Protein AF-A0AA41QAZ4-F1 (afdb_monomer)

Sequence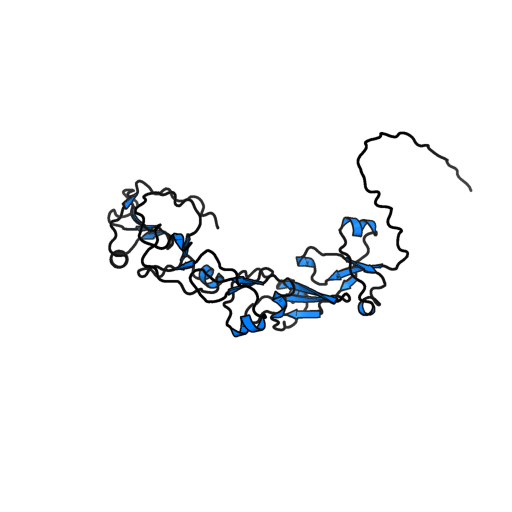 (300 aa):
MRRNRLVAALAALALTAAYSALSAAPAAAQDGEYFVVKGANSVASGDRLYLVAGTPEDWASTGAPKQYLTYEAWSALGSPSPVVWPVDRYASLPWSDGIYWEINWPDGETWAGGVTYEQWVVAGRPTPVDDLRLCKLGIGCDISRWATSGDLYLTEYQHQSLSAHRLTYGEWEALGFPAVTTNRMGVYKLPWTDAVFQLDPSYIGPRSQSTSNVLGVWCGAQLSYSEWQHFGSPAPQTVASTTVDRFIVNGQPGWVPDDWIFYDGPAGYFHVSAAQWAAAGSPAPTAIIAPVLPENQVSC

Foldseek 3Di:
DDDDDDDDDDDDDDDDDDDPPDPPDPPPPPPFDKAKAFEPPCVLVPGWIWIFTDDPVCCLVPLTDTHTADPVRCVVVVNGDHDYQYFPAWADAPPDPWIKTWGQGSVRQIAIATADPVRCVVVVNGDHHHDLCNCVRPQPWAWEDEPADPWIWIAGDRDPLRATATDDPVSCVVNPVDDYHYDQWHWADEPLDPWIKIARPVQADDAAPDPDLPPVDDGAATDDPVRCRSPNVDDHHYGLDTNFKAKAQEPDPPPDPRPWIWIDDRSHIDTADPSSCVVNVVPDHYYDPDRPDPPDDDDD

Structure (mmCIF, N/CA/C/O backbone):
data_AF-A0AA41QAZ4-F1
#
_entry.id   AF-A0AA41QAZ4-F1
#
loop_
_atom_site.group_PDB
_atom_site.id
_atom_site.type_symbol
_atom_site.label_atom_id
_atom_site.label_alt_id
_atom_site.label_comp_id
_atom_site.label_asym_id
_atom_site.label_entity_id
_atom_site.label_seq_id
_atom_site.pdbx_PDB_ins_code
_atom_site.Cartn_x
_atom_site.Cartn_y
_atom_site.Cartn_z
_atom_site.occupancy
_atom_site.B_iso_or_equiv
_atom_site.auth_seq_id
_atom_site.auth_comp_id
_atom_site.auth_asym_id
_atom_site.auth_atom_id
_atom_site.pdbx_PDB_model_num
ATOM 1 N N . MET A 1 1 ? -10.531 30.558 71.065 1.00 43.31 1 MET A N 1
ATOM 2 C CA . MET A 1 1 ? -11.161 30.123 69.792 1.00 43.31 1 MET A CA 1
ATOM 3 C C . MET A 1 1 ? -11.714 31.346 69.063 1.00 43.31 1 MET A C 1
ATOM 5 O O . MET A 1 1 ? -11.972 32.334 69.736 1.00 43.31 1 MET A O 1
ATOM 9 N N . ARG A 1 2 ? -11.911 31.260 67.735 1.00 40.91 2 ARG A N 1
ATOM 10 C CA . ARG A 1 2 ? -12.213 32.349 66.769 1.00 40.91 2 ARG A CA 1
ATOM 11 C C . ARG A 1 2 ? -11.028 33.261 66.377 1.00 40.91 2 ARG A C 1
ATOM 13 O O . ARG A 1 2 ? -10.455 33.968 67.197 1.00 40.91 2 ARG A O 1
ATOM 20 N N . ARG A 1 3 ? -10.747 33.272 65.070 1.00 38.47 3 ARG A N 1
ATOM 21 C CA . ARG A 1 3 ? -10.095 34.304 64.235 1.00 38.47 3 ARG A CA 1
ATOM 22 C C . ARG A 1 3 ? -11.028 34.402 63.001 1.00 38.47 3 ARG A C 1
ATOM 24 O O . ARG A 1 3 ? -11.441 33.352 62.527 1.00 38.47 3 ARG A O 1
ATOM 31 N N . ASN A 1 4 ? -11.619 35.543 62.614 1.00 34.72 4 ASN A N 1
ATOM 32 C CA . ASN A 1 4 ? -11.020 36.735 61.972 1.00 34.72 4 ASN A CA 1
ATOM 33 C C . ASN A 1 4 ? -10.104 36.339 60.795 1.00 34.72 4 ASN A C 1
ATOM 35 O O . ASN A 1 4 ? -9.181 35.572 61.027 1.00 34.72 4 ASN A O 1
ATOM 39 N N . ARG A 1 5 ? -10.206 36.831 59.551 1.00 39.06 5 ARG A N 1
ATOM 40 C CA . ARG A 1 5 ? -10.984 37.903 58.865 1.00 39.06 5 ARG A CA 1
ATOM 41 C C . ARG A 1 5 ? -11.071 37.499 57.355 1.00 39.06 5 ARG A C 1
ATOM 43 O O . ARG A 1 5 ? -10.564 36.434 57.029 1.00 39.06 5 ARG A O 1
ATOM 50 N N . LEU A 1 6 ? -11.651 38.211 56.378 1.00 32.66 6 LEU A N 1
ATOM 51 C CA . LEU A 1 6 ? -12.166 39.593 56.244 1.00 32.66 6 LEU A CA 1
ATOM 52 C C . LEU A 1 6 ? -13.397 39.594 55.283 1.00 32.66 6 LEU A C 1
ATOM 54 O O . LEU A 1 6 ? -14.104 38.594 55.227 1.00 32.66 6 LEU A O 1
ATOM 58 N N . VAL A 1 7 ? -13.668 40.685 54.551 1.00 40.78 7 VAL A N 1
ATOM 59 C CA . VAL A 1 7 ? -14.763 40.871 53.571 1.00 40.78 7 VAL A CA 1
ATOM 60 C C . VAL A 1 7 ? -14.262 41.709 52.373 1.00 40.78 7 VAL A C 1
ATOM 62 O O . VAL A 1 7 ? -13.544 42.676 52.596 1.00 40.78 7 VAL A O 1
ATOM 65 N N . ALA A 1 8 ? -14.698 41.334 51.159 1.00 40.38 8 ALA A N 1
ATOM 66 C CA . ALA A 1 8 ? -14.831 42.091 49.892 1.00 40.38 8 ALA A CA 1
ATOM 67 C C . ALA A 1 8 ? -13.674 42.919 49.264 1.00 40.38 8 ALA A C 1
ATOM 69 O O . ALA A 1 8 ? -13.092 43.806 49.878 1.00 40.38 8 ALA A O 1
ATOM 70 N N . ALA A 1 9 ? -13.542 42.764 47.938 1.00 32.59 9 ALA A N 1
ATOM 71 C CA . ALA A 1 9 ? -13.368 43.850 46.958 1.00 32.59 9 ALA A CA 1
ATOM 72 C C . ALA A 1 9 ? -14.077 43.405 45.650 1.00 32.59 9 ALA A C 1
ATOM 74 O O . ALA A 1 9 ? -13.818 42.305 45.177 1.00 32.59 9 ALA A O 1
ATOM 75 N N . LEU A 1 10 ? -15.193 44.016 45.229 1.00 31.02 10 LEU A N 1
ATOM 76 C CA . LEU A 1 10 ? -15.348 45.263 44.450 1.00 31.02 10 LEU A CA 1
ATOM 77 C C . LEU A 1 10 ? -14.868 45.166 42.989 1.00 31.02 10 LEU A C 1
ATOM 79 O O . LEU A 1 10 ? -13.698 44.922 42.716 1.00 31.02 10 LEU A O 1
ATOM 83 N N . ALA A 1 11 ? -15.804 45.393 42.063 1.00 39.59 11 ALA A N 1
ATOM 84 C CA . ALA A 1 11 ? -15.613 45.345 40.615 1.00 39.59 11 ALA A CA 1
ATOM 85 C C . ALA A 1 11 ? -15.571 46.749 39.989 1.00 39.59 11 ALA A C 1
ATOM 87 O O . ALA A 1 11 ? -16.272 47.638 40.467 1.00 39.59 11 ALA A O 1
ATOM 88 N N . ALA A 1 12 ? -14.809 46.895 38.897 1.00 35.09 12 ALA A N 1
ATOM 89 C CA . ALA A 1 12 ? -15.047 47.712 37.686 1.00 35.09 12 ALA A CA 1
ATOM 90 C C . ALA A 1 12 ? -13.718 47.745 36.888 1.00 35.09 12 ALA A C 1
ATOM 92 O O . ALA A 1 12 ? -12.658 47.866 37.487 1.00 35.09 12 ALA A O 1
ATOM 93 N N . LEU A 1 13 ? -13.664 47.580 35.565 1.00 30.25 13 LEU A N 1
ATOM 94 C CA . LEU A 1 13 ? -14.314 48.405 34.545 1.00 30.25 13 LEU A CA 1
ATOM 95 C C . LEU A 1 13 ? -14.533 47.608 33.243 1.00 30.25 13 LEU A C 1
ATOM 97 O O . LEU A 1 13 ? -13.813 46.653 32.962 1.00 30.25 13 LEU A O 1
ATOM 101 N N . ALA A 1 14 ? -15.480 48.052 32.417 1.00 42.09 14 ALA A N 1
ATOM 102 C CA . ALA A 1 14 ? -15.709 47.498 31.084 1.00 42.09 14 ALA A CA 1
ATOM 103 C C . ALA A 1 14 ? -14.830 48.173 30.015 1.00 42.09 14 ALA A C 1
ATOM 105 O O . ALA A 1 14 ? -14.605 49.382 30.073 1.00 42.09 14 ALA A O 1
ATOM 106 N N . LEU A 1 15 ? -14.452 47.418 28.978 1.00 33.06 15 LEU A N 1
ATOM 107 C CA . LEU A 1 15 ? -14.134 47.975 27.663 1.00 33.06 15 LEU A CA 1
ATOM 108 C C . LEU A 1 15 ? -14.971 47.250 26.605 1.00 33.06 15 LEU A C 1
ATOM 110 O O . LEU A 1 15 ? -14.875 46.035 26.442 1.00 33.06 15 LEU A O 1
ATOM 114 N N . THR A 1 16 ? -15.819 47.992 25.898 1.00 40.34 16 THR A N 1
ATOM 115 C CA . THR A 1 16 ? -16.667 47.459 24.829 1.00 40.34 16 THR A CA 1
ATOM 116 C C . THR A 1 16 ? -15.885 47.331 23.528 1.00 40.34 16 THR A C 1
ATOM 118 O O . THR A 1 16 ? -15.657 48.329 22.845 1.00 40.34 16 THR A O 1
ATOM 121 N N . ALA A 1 17 ? -15.548 46.101 23.148 1.00 37.06 17 ALA A N 1
ATOM 122 C CA . ALA A 1 17 ? -15.255 45.740 21.766 1.00 37.06 17 ALA A CA 1
ATOM 123 C C . ALA A 1 17 ? -16.392 44.847 21.256 1.00 37.06 17 ALA A C 1
ATOM 125 O O . ALA A 1 17 ? -16.597 43.743 21.758 1.00 37.06 17 ALA A O 1
ATOM 126 N N . ALA A 1 18 ? -17.162 45.341 20.286 1.00 41.31 18 ALA A N 1
ATOM 127 C CA . ALA A 1 18 ? -18.246 44.580 19.683 1.00 41.31 18 ALA A CA 1
ATOM 128 C C . ALA A 1 18 ? -17.674 43.507 18.744 1.00 41.31 18 ALA A C 1
ATOM 130 O O . ALA A 1 18 ? -17.400 43.774 17.578 1.00 41.31 18 ALA A O 1
ATOM 131 N N . TYR A 1 19 ? -17.520 42.291 19.262 1.00 35.97 19 TYR A N 1
ATOM 132 C CA . TYR A 1 19 ? -17.431 41.076 18.460 1.00 35.97 19 TYR A CA 1
ATOM 133 C C . TYR A 1 19 ? -18.582 40.152 18.836 1.00 35.97 19 TYR A C 1
ATOM 135 O O . TYR A 1 19 ? -18.907 39.995 20.013 1.00 35.97 19 TYR A O 1
ATOM 143 N N . SER A 1 20 ? -19.202 39.553 17.821 1.00 38.41 20 SER A N 1
ATOM 144 C CA . SER A 1 20 ? -20.336 38.637 17.943 1.00 38.41 20 SER A CA 1
ATOM 145 C C . SER A 1 20 ? -19.903 37.290 18.526 1.00 38.41 20 SER A C 1
ATOM 147 O O . SER A 1 20 ? -19.919 36.268 17.845 1.00 38.41 20 SER A O 1
ATOM 149 N N . ALA A 1 21 ? -19.508 37.283 19.798 1.00 36.88 21 ALA A N 1
ATOM 150 C CA . ALA A 1 21 ? -19.381 36.056 20.557 1.00 36.88 21 ALA A CA 1
ATOM 151 C C . ALA A 1 21 ? -20.779 35.447 20.695 1.00 36.88 21 ALA A C 1
ATOM 153 O O . ALA A 1 21 ? -21.628 35.985 21.411 1.00 36.88 21 ALA A O 1
ATOM 154 N N . LEU A 1 22 ? -21.019 34.318 20.018 1.00 37.56 22 LEU A N 1
ATOM 155 C CA . LEU A 1 22 ? -22.078 33.421 20.454 1.00 37.56 22 LEU A CA 1
ATOM 156 C C . LEU A 1 22 ? -21.798 33.113 21.922 1.00 37.56 22 LEU A C 1
ATOM 158 O O . LEU A 1 22 ? -20.744 32.568 22.253 1.00 37.56 22 LEU A O 1
ATOM 162 N N . SER A 1 23 ? -22.732 33.470 22.798 1.00 37.16 23 SER A N 1
ATOM 163 C CA . SER A 1 23 ? -22.706 32.983 24.164 1.00 37.16 23 SER A CA 1
ATOM 164 C C . SER A 1 23 ? -22.922 31.476 24.106 1.00 37.16 23 SER A C 1
ATOM 166 O O . SER A 1 23 ? -24.063 31.008 24.074 1.00 37.16 23 SER A O 1
ATOM 168 N N . ALA A 1 24 ? -21.826 30.718 24.095 1.00 43.16 24 ALA A N 1
ATOM 169 C CA . ALA A 1 24 ? -21.839 29.381 24.647 1.00 43.16 24 ALA A CA 1
ATOM 170 C C . ALA A 1 24 ? -22.313 29.551 26.092 1.00 43.16 24 ALA A C 1
ATOM 172 O O . ALA A 1 24 ? -21.564 30.005 26.959 1.00 43.16 24 ALA A O 1
ATOM 173 N N . ALA A 1 25 ? -23.605 29.300 26.318 1.00 35.94 25 ALA A N 1
ATOM 174 C CA . ALA A 1 25 ? -24.128 29.189 27.664 1.00 35.94 25 ALA A CA 1
ATOM 175 C C . ALA A 1 25 ? -23.252 28.164 28.398 1.00 35.94 25 ALA A C 1
ATOM 177 O O . ALA A 1 25 ? -22.841 27.186 27.761 1.00 35.94 25 ALA A O 1
ATOM 178 N N . PRO A 1 26 ? -22.950 28.354 29.695 1.00 37.31 26 PRO A N 1
ATOM 179 C CA . PRO A 1 26 ? -22.335 27.281 30.454 1.00 37.31 26 PRO A CA 1
ATOM 180 C C . PRO A 1 26 ? -23.253 26.074 30.294 1.00 37.31 26 PRO A C 1
ATOM 182 O O . PRO A 1 26 ? -24.429 26.145 30.664 1.00 37.31 26 PRO A O 1
ATOM 185 N N . ALA A 1 27 ? -22.745 25.014 29.660 1.00 40.78 27 ALA A N 1
ATOM 186 C CA . ALA A 1 27 ? -23.473 23.765 29.571 1.00 40.78 27 ALA A CA 1
ATOM 187 C C . ALA A 1 27 ? -23.817 23.400 31.012 1.00 40.78 27 ALA A C 1
ATOM 189 O O . ALA A 1 27 ? -22.912 23.254 31.837 1.00 40.78 27 ALA A O 1
ATOM 190 N N . ALA A 1 28 ? -25.114 23.379 31.334 1.00 40.84 28 ALA A N 1
ATOM 191 C CA . ALA A 1 28 ? -25.552 22.989 32.659 1.00 40.84 28 ALA A CA 1
ATOM 192 C C . ALA A 1 28 ? -24.930 21.619 32.912 1.00 40.84 28 ALA A C 1
ATOM 194 O O . ALA A 1 28 ? -25.155 20.710 32.109 1.00 40.84 28 ALA A O 1
ATOM 195 N N . ALA A 1 29 ? -24.094 21.520 33.950 1.00 39.38 29 ALA A N 1
ATOM 196 C CA . ALA A 1 29 ? -23.455 20.268 34.308 1.00 39.38 29 ALA A CA 1
ATOM 197 C C . ALA A 1 29 ? -24.577 19.247 34.478 1.00 39.38 29 ALA A C 1
ATOM 199 O O . ALA A 1 29 ? -25.411 19.385 35.375 1.00 39.38 29 ALA A O 1
ATOM 200 N N . GLN A 1 30 ? -24.671 18.309 33.536 1.00 45.84 30 GLN A N 1
ATOM 201 C CA . GLN A 1 30 ? -25.639 17.239 33.648 1.00 45.84 30 GLN A CA 1
ATOM 202 C C . GLN A 1 30 ? -25.213 16.430 34.864 1.00 45.84 30 GLN A C 1
ATOM 204 O O . GLN A 1 30 ? -24.075 15.973 34.936 1.00 45.84 30 GLN A O 1
ATOM 209 N N . ASP A 1 31 ? -26.133 16.298 35.816 1.00 54.69 31 ASP A N 1
ATOM 210 C CA . A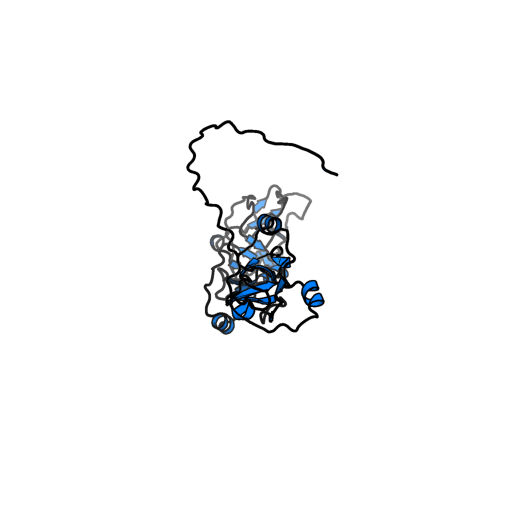SP A 1 31 ? -25.965 15.575 37.082 1.00 54.69 31 ASP A CA 1
ATOM 211 C C . ASP A 1 31 ? -26.032 14.051 36.828 1.00 54.69 31 ASP A C 1
ATOM 213 O O . ASP A 1 31 ? -26.775 13.302 37.458 1.00 54.69 31 ASP A O 1
ATOM 217 N N . GLY A 1 32 ? -25.331 13.618 35.778 1.00 66.94 32 GLY A N 1
ATOM 218 C CA . GLY A 1 32 ? -25.201 12.245 35.331 1.00 66.94 32 GLY A CA 1
ATOM 219 C C . GLY A 1 32 ? -23.915 11.633 35.862 1.00 66.94 32 GLY A C 1
ATOM 220 O O . GLY A 1 32 ? -22.913 12.314 36.079 1.00 66.94 32 GLY A O 1
ATOM 221 N N . GLU A 1 33 ? -23.942 10.323 36.044 1.00 90.12 33 GLU A N 1
ATOM 222 C CA . GLU A 1 33 ? -22.727 9.545 36.233 1.00 90.12 33 GLU A CA 1
ATOM 223 C C . GLU A 1 33 ? -21.977 9.468 34.894 1.00 90.12 33 GLU A C 1
ATOM 225 O O . GLU A 1 33 ? -22.602 9.338 33.837 1.00 90.12 33 GLU A O 1
ATOM 230 N N . TYR A 1 34 ? -20.651 9.592 34.924 1.00 94.31 34 TYR A N 1
ATOM 231 C CA . TYR A 1 34 ? -19.797 9.475 33.742 1.00 94.31 34 TYR A CA 1
ATOM 232 C C . TYR A 1 34 ? -18.487 8.786 34.110 1.00 94.31 34 TYR A C 1
ATOM 234 O O . TYR A 1 34 ? -17.970 8.960 35.215 1.00 94.31 34 TYR A O 1
ATOM 242 N N . PHE A 1 35 ? -17.884 8.105 33.140 1.00 95.81 35 PHE A N 1
ATOM 243 C CA . PHE A 1 35 ? -16.525 7.586 33.249 1.00 95.81 35 PHE A CA 1
ATOM 244 C C . PHE A 1 35 ? -15.706 7.895 31.995 1.00 95.81 35 PHE A C 1
ATOM 246 O O . PHE A 1 35 ? -16.240 8.201 30.926 1.00 95.81 35 PHE A O 1
ATOM 253 N N . VAL A 1 36 ? -14.382 7.831 32.143 1.00 96.12 36 VAL A N 1
ATOM 254 C CA . VAL A 1 36 ? -13.441 7.953 31.027 1.00 96.12 36 VAL A CA 1
ATOM 255 C C . VAL A 1 36 ? -12.968 6.564 30.625 1.00 96.12 36 VAL A C 1
ATOM 257 O O . VAL A 1 36 ? -12.663 5.741 31.486 1.00 96.12 36 VAL A O 1
ATOM 260 N N . VAL A 1 37 ? -12.881 6.306 29.323 1.00 95.12 37 VAL A N 1
ATOM 261 C CA . VAL A 1 37 ? -12.480 5.014 28.757 1.00 95.12 37 VAL A CA 1
ATOM 262 C C . VAL A 1 37 ? -11.434 5.180 27.655 1.00 95.12 37 VAL A C 1
ATOM 264 O O . VAL A 1 37 ? -11.397 6.200 26.961 1.00 95.12 37 VAL A O 1
ATOM 267 N N . LYS A 1 38 ? -10.580 4.168 27.484 1.00 93.25 38 LYS A N 1
ATOM 268 C CA . LYS A 1 38 ? -9.668 4.014 26.343 1.00 93.25 38 LYS A CA 1
ATOM 269 C C . LYS A 1 38 ? -9.584 2.553 25.896 1.00 93.25 38 LYS A C 1
ATOM 271 O O . LYS A 1 38 ? -9.887 1.654 26.673 1.00 93.25 38 LYS A O 1
ATOM 276 N N . GLY A 1 39 ? -9.146 2.306 24.664 1.00 91.00 39 GLY A N 1
ATOM 277 C CA . GLY A 1 39 ? -8.914 0.944 24.169 1.00 91.00 39 GLY A CA 1
ATOM 278 C C . GLY A 1 39 ? -7.581 0.372 24.662 1.00 91.00 39 GLY A C 1
ATOM 279 O O . GLY A 1 39 ? -6.610 1.112 24.806 1.00 91.00 39 GLY A O 1
ATOM 280 N N . ALA A 1 40 ? -7.496 -0.940 24.883 1.00 87.31 40 ALA A N 1
ATOM 281 C CA . ALA A 1 40 ? -6.278 -1.590 25.384 1.00 87.31 40 ALA A CA 1
ATOM 282 C C . ALA A 1 40 ? -5.021 -1.350 24.518 1.00 87.31 40 ALA A C 1
ATOM 284 O O . ALA A 1 40 ? -3.933 -1.186 25.067 1.00 87.31 40 ALA A O 1
ATOM 285 N N . ASN A 1 41 ? -5.174 -1.236 23.192 1.00 76.44 41 ASN A N 1
ATOM 286 C CA . ASN A 1 41 ? -4.072 -1.019 22.243 1.00 76.44 41 ASN A CA 1
ATOM 287 C C . ASN A 1 41 ? -4.028 0.408 21.642 1.00 76.44 41 ASN A C 1
ATOM 289 O O . ASN A 1 41 ? -3.420 0.622 20.593 1.00 76.44 41 ASN A O 1
ATOM 293 N N . SER A 1 42 ? -4.623 1.419 22.295 1.00 63.38 42 SER A N 1
ATOM 294 C CA . SER A 1 42 ? -4.730 2.798 21.763 1.00 63.38 42 SER A CA 1
ATOM 295 C C . SER A 1 42 ? -3.404 3.542 21.518 1.00 63.38 42 SER A C 1
ATOM 297 O O . SER A 1 42 ? -3.418 4.631 20.932 1.00 63.38 42 SER A O 1
ATOM 299 N N . VAL A 1 43 ? -2.269 2.951 21.906 1.00 51.28 43 VAL A N 1
ATOM 300 C CA . VAL A 1 43 ? -0.909 3.513 21.831 1.00 51.28 43 VAL A CA 1
ATOM 301 C C . VAL A 1 43 ? -0.563 4.033 20.428 1.00 51.28 43 VAL A C 1
ATOM 303 O O . VAL A 1 43 ? 0.007 5.113 20.304 1.00 51.28 43 VAL A O 1
ATOM 306 N N . ALA A 1 44 ? -0.969 3.321 19.370 1.00 46.09 44 ALA A N 1
ATOM 307 C CA . ALA A 1 44 ? -0.669 3.685 17.979 1.00 46.09 44 ALA A CA 1
ATOM 308 C C . ALA A 1 44 ? -1.383 4.965 17.491 1.00 46.09 44 ALA A C 1
ATOM 310 O O . ALA A 1 44 ? -0.937 5.601 16.541 1.00 46.09 44 ALA A O 1
ATOM 311 N N . SER A 1 45 ? -2.482 5.362 18.143 1.00 48.78 45 SER A N 1
ATOM 312 C CA . SER A 1 45 ? -3.318 6.510 17.744 1.00 48.78 45 SER A CA 1
ATOM 313 C C . SER A 1 45 ? -3.170 7.742 18.646 1.00 48.78 45 SER A C 1
ATOM 315 O O . SER A 1 45 ? -3.942 8.694 18.507 1.00 48.78 45 SER A O 1
ATOM 317 N N . GLY A 1 46 ? -2.208 7.701 19.578 1.00 53.88 46 GLY A N 1
ATOM 318 C CA . GLY A 1 46 ? -2.052 8.685 20.647 1.00 53.88 46 GLY A CA 1
ATOM 319 C C . GLY A 1 46 ? -3.146 8.562 21.707 1.00 53.88 46 GLY A C 1
ATOM 320 O O . GLY A 1 46 ? -3.969 9.461 21.814 1.00 53.88 46 GLY A O 1
ATOM 321 N N . ASP A 1 47 ? -3.164 7.434 22.435 1.00 68.19 47 ASP A N 1
ATOM 322 C CA . ASP A 1 47 ? -3.956 7.152 23.652 1.00 68.19 47 ASP A CA 1
ATOM 323 C C . ASP A 1 4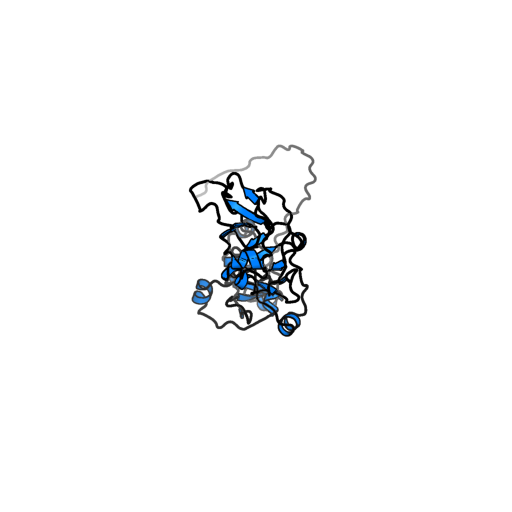7 ? -5.267 7.955 23.785 1.00 68.19 47 ASP A C 1
ATOM 325 O O . ASP A 1 47 ? -5.478 8.735 24.714 1.00 68.19 47 ASP A O 1
ATOM 329 N N . ARG A 1 48 ? -6.157 7.771 22.802 1.00 88.88 48 ARG A N 1
ATOM 330 C CA . ARG A 1 48 ? -7.406 8.529 22.719 1.00 88.88 48 ARG A CA 1
ATOM 331 C C . ARG A 1 48 ? -8.320 8.174 23.887 1.00 88.88 48 ARG A C 1
ATOM 333 O O . ARG A 1 48 ? -8.680 7.009 24.067 1.00 88.88 48 ARG A O 1
ATOM 340 N N . LEU A 1 49 ? -8.698 9.197 24.645 1.00 93.50 49 LEU A N 1
ATOM 341 C CA . LEU A 1 49 ? -9.633 9.099 25.756 1.00 93.50 49 LEU A CA 1
ATOM 342 C C . LEU A 1 49 ? -11.039 9.463 25.284 1.00 93.50 49 LEU A C 1
ATOM 344 O O . LEU A 1 49 ? -11.209 10.326 24.419 1.00 93.50 49 LEU A O 1
ATOM 348 N N . TYR A 1 50 ? -12.041 8.831 25.884 1.00 95.12 50 TYR A N 1
ATOM 349 C CA . TYR A 1 50 ? -13.445 9.109 25.609 1.00 95.12 50 TYR A CA 1
ATOM 350 C C . TYR A 1 50 ? -14.231 9.239 26.907 1.00 95.12 50 TYR A C 1
ATOM 352 O O . TYR A 1 50 ? -13.975 8.503 27.855 1.00 95.12 50 TYR A O 1
ATOM 360 N N . LEU A 1 51 ? -15.187 10.165 26.940 1.00 96.25 51 LEU A N 1
ATOM 361 C CA . LEU A 1 51 ? -16.162 10.307 28.016 1.00 96.25 51 LEU A CA 1
ATOM 362 C C . LEU A 1 51 ? -17.437 9.539 27.652 1.00 96.25 51 LEU A C 1
ATOM 364 O O . LEU A 1 51 ? -17.925 9.652 26.525 1.00 96.25 51 LEU A O 1
ATOM 368 N N . VAL A 1 52 ? -17.973 8.779 28.602 1.00 96.44 52 VAL A N 1
ATOM 369 C CA . VAL A 1 52 ? -19.178 7.952 28.450 1.00 96.44 52 VAL A CA 1
ATOM 370 C C . VAL A 1 52 ? -20.121 8.230 29.619 1.00 96.44 52 VAL A C 1
ATOM 372 O O . VAL A 1 52 ? -19.659 8.419 30.742 1.00 96.44 52 VAL A O 1
ATOM 375 N N . ALA A 1 53 ? -21.430 8.272 29.360 1.00 94.88 53 ALA A N 1
ATOM 376 C CA . ALA A 1 53 ? -22.459 8.416 30.392 1.00 94.88 53 ALA A CA 1
ATOM 377 C C . ALA A 1 53 ? -22.838 7.059 31.013 1.00 94.88 53 ALA A C 1
ATOM 379 O O . ALA A 1 53 ? -22.962 6.065 30.300 1.00 94.88 53 ALA A O 1
ATOM 380 N N . GLY A 1 54 ? -23.084 7.047 32.322 1.00 93.50 54 GLY A N 1
ATOM 381 C CA . GLY A 1 54 ? -23.356 5.857 33.130 1.00 93.50 54 GLY A CA 1
ATOM 382 C C . GLY A 1 54 ? -22.113 5.325 33.848 1.00 93.50 54 GLY A C 1
ATOM 383 O O . GLY A 1 54 ? -21.141 6.052 34.060 1.00 93.50 54 GLY A O 1
ATOM 384 N N . THR A 1 55 ? -22.161 4.045 34.213 1.00 93.56 55 THR A N 1
ATOM 385 C CA . THR A 1 55 ? -21.066 3.293 34.841 1.00 93.56 55 THR A CA 1
ATOM 386 C C . THR A 1 55 ? -20.325 2.427 33.809 1.00 93.56 55 THR A C 1
ATOM 388 O O . THR A 1 55 ? -20.897 2.081 32.767 1.00 93.56 55 THR A O 1
ATOM 391 N N . PRO A 1 56 ? -19.070 2.020 34.080 1.00 91.81 56 PRO A N 1
ATOM 392 C CA . PRO A 1 56 ? -18.366 1.023 33.270 1.00 91.81 56 PRO A CA 1
ATOM 393 C C . PRO A 1 56 ? -19.115 -0.313 33.162 1.00 91.81 56 PRO A C 1
ATOM 395 O O . PRO A 1 56 ? -19.105 -0.943 32.104 1.00 91.81 56 PRO A O 1
ATOM 398 N N . GLU A 1 57 ? -19.768 -0.736 34.246 1.00 92.94 57 GLU A N 1
ATOM 399 C CA . GLU A 1 57 ? -20.508 -1.992 34.357 1.00 92.94 57 GLU A CA 1
ATOM 400 C C . GLU A 1 57 ? -21.765 -2.001 33.476 1.00 92.94 57 GLU A C 1
ATOM 402 O O . GLU A 1 57 ? -22.024 -2.981 32.774 1.00 92.94 57 GLU A O 1
ATOM 407 N N . ASP A 1 58 ? -22.523 -0.901 33.462 1.00 93.31 58 ASP A N 1
ATOM 408 C CA . ASP A 1 58 ? -23.766 -0.796 32.696 1.00 93.31 58 ASP A CA 1
ATOM 409 C C . ASP A 1 58 ? -23.525 -0.450 31.217 1.00 93.31 58 ASP A C 1
ATOM 411 O O . ASP A 1 58 ? -24.420 -0.652 30.386 1.00 93.31 58 ASP A O 1
ATOM 415 N N . TRP A 1 59 ? -22.337 0.050 30.847 1.00 93.50 59 TRP A N 1
ATOM 416 C CA . TRP A 1 59 ? -22.072 0.541 29.488 1.00 93.50 59 TRP A CA 1
ATOM 417 C C . TRP A 1 59 ? -22.298 -0.521 28.407 1.00 93.50 59 TRP A C 1
ATOM 419 O O . TRP A 1 59 ? -22.948 -0.244 27.399 1.00 93.50 59 TRP A O 1
ATOM 429 N N . ALA A 1 60 ? -21.859 -1.758 28.663 1.00 91.44 60 ALA A N 1
ATOM 430 C CA . ALA A 1 60 ? -22.065 -2.904 27.774 1.00 91.44 60 ALA A CA 1
ATOM 431 C C . ALA A 1 60 ? -23.549 -3.177 27.451 1.00 91.44 60 ALA A C 1
ATOM 433 O O . ALA A 1 60 ? -23.856 -3.731 26.399 1.00 91.44 60 ALA A O 1
ATOM 434 N N . SER A 1 61 ? -24.463 -2.803 28.353 1.00 93.12 61 SER A N 1
ATOM 435 C CA . SER A 1 61 ? -25.910 -3.004 28.195 1.00 93.12 61 SER A CA 1
ATOM 436 C C . SER A 1 61 ? -26.642 -1.783 27.630 1.00 93.12 61 SER A C 1
ATOM 438 O O . SER A 1 61 ? -27.672 -1.930 26.975 1.00 93.12 61 SER A O 1
ATOM 440 N N . THR A 1 62 ? -26.120 -0.580 27.882 1.00 94.00 62 THR A N 1
ATOM 441 C CA . THR A 1 62 ? -26.753 0.689 27.494 1.00 94.00 62 THR A CA 1
ATOM 442 C C . THR A 1 62 ? -26.3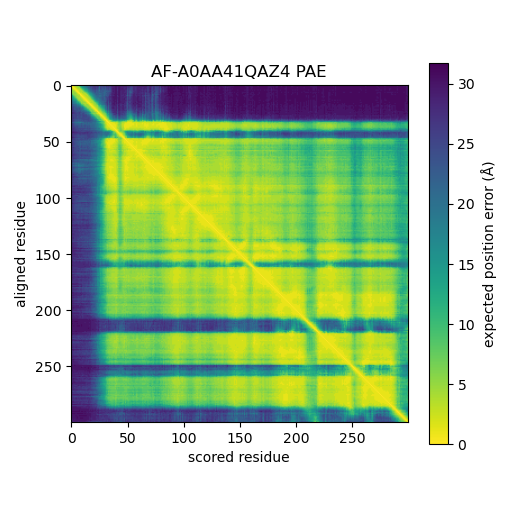12 1.184 26.122 1.00 94.00 62 THR A C 1
ATOM 444 O O . THR A 1 62 ? -27.070 1.906 25.477 1.00 94.00 62 THR A O 1
ATOM 447 N N . GLY A 1 63 ? -25.098 0.836 25.683 1.00 93.00 63 GLY A N 1
ATOM 448 C CA . GLY A 1 63 ? -24.523 1.312 24.424 1.00 93.00 63 GLY A CA 1
ATOM 449 C C . GLY A 1 63 ? -24.415 2.837 24.339 1.00 93.00 63 GLY A C 1
ATOM 450 O O . GLY A 1 63 ? -24.537 3.411 23.259 1.00 93.00 63 GLY A O 1
ATOM 451 N N . ALA A 1 64 ? -24.242 3.511 25.483 1.00 94.38 64 ALA A N 1
ATOM 452 C CA . ALA A 1 64 ? -24.180 4.968 25.549 1.00 94.38 64 ALA A CA 1
ATOM 453 C C . ALA A 1 64 ? -23.056 5.516 24.638 1.00 94.38 64 ALA A C 1
ATOM 455 O O . ALA A 1 64 ? -21.931 5.019 24.706 1.00 94.38 64 ALA A O 1
ATOM 456 N N . PRO A 1 65 ? -23.311 6.533 23.795 1.00 94.94 65 PRO A N 1
ATOM 457 C CA . PRO A 1 65 ? -22.328 7.000 22.822 1.00 94.94 65 PRO A CA 1
ATOM 458 C C . PRO A 1 65 ? -21.112 7.626 23.512 1.00 94.94 65 PRO A C 1
ATOM 460 O O . PRO A 1 65 ? -21.260 8.495 24.378 1.00 94.94 65 PRO A O 1
ATOM 463 N N . LYS A 1 66 ? -19.907 7.225 23.096 1.00 95.00 66 LYS A N 1
ATOM 464 C CA . LYS A 1 66 ? -18.653 7.783 23.621 1.00 95.00 66 LYS A CA 1
ATOM 465 C C . LYS A 1 66 ? -18.286 9.100 22.929 1.00 95.00 66 LYS A C 1
ATOM 467 O O . LYS A 1 66 ? -18.429 9.247 21.717 1.00 95.00 66 LYS A O 1
ATOM 472 N N . GLN A 1 67 ? -17.783 10.069 23.689 1.00 94.81 67 GLN A N 1
ATOM 473 C CA . GLN A 1 67 ? -17.380 11.388 23.184 1.00 94.81 67 GLN A CA 1
ATOM 474 C C . GLN A 1 67 ? -15.866 11.557 23.286 1.00 94.81 67 GLN A C 1
ATOM 476 O O . GLN A 1 67 ? -15.306 11.348 24.358 1.00 94.81 67 GLN A O 1
ATOM 481 N N . TYR A 1 68 ? -15.192 11.935 22.194 1.00 94.19 68 TYR A N 1
ATOM 482 C CA . TYR A 1 68 ? -13.739 12.143 22.210 1.00 94.19 68 TYR A CA 1
ATOM 483 C C . TYR A 1 68 ? -13.339 13.247 23.194 1.00 94.19 68 TYR A C 1
ATOM 485 O O . TYR A 1 68 ? -13.886 14.350 23.169 1.00 94.19 68 TYR A O 1
ATOM 493 N N . LEU A 1 69 ? -12.355 12.944 24.038 1.00 94.06 69 LEU A N 1
ATOM 494 C CA . LEU A 1 69 ? -11.917 13.789 25.135 1.00 94.06 69 LEU A CA 1
ATOM 495 C C . LEU A 1 69 ? -10.485 14.271 24.876 1.00 94.06 69 LEU A C 1
ATOM 497 O O . LEU A 1 69 ? -9.542 13.482 24.817 1.00 94.06 69 LEU A O 1
ATOM 501 N N . THR A 1 70 ? -10.311 15.586 24.724 1.00 93.06 70 THR A N 1
ATOM 502 C CA . THR A 1 70 ? -8.975 16.191 24.615 1.00 93.06 70 THR A CA 1
ATOM 503 C C . THR A 1 70 ? -8.238 16.119 25.953 1.00 93.06 70 THR A C 1
ATOM 505 O O . THR A 1 70 ? -8.860 16.027 27.012 1.00 93.06 70 THR A O 1
ATOM 508 N N . TYR A 1 71 ? -6.906 16.232 25.929 1.00 90.69 71 TYR A N 1
ATOM 509 C CA . TYR A 1 71 ? -6.099 16.295 27.155 1.00 90.69 71 TYR A CA 1
ATOM 510 C C . TYR A 1 71 ? -6.556 17.415 28.108 1.00 90.69 71 TYR A C 1
ATOM 512 O O . TYR A 1 71 ? -6.645 17.202 29.314 1.00 90.69 71 TYR A O 1
ATOM 520 N N . GLU A 1 72 ? -6.887 18.595 27.571 1.00 93.81 72 GLU A N 1
ATOM 521 C CA . GLU A 1 72 ? -7.385 19.730 28.358 1.00 93.81 72 GLU A CA 1
ATOM 522 C C . GLU A 1 72 ? -8.734 19.414 29.019 1.00 93.81 72 GLU A C 1
ATOM 524 O O . GLU A 1 72 ? -8.891 19.634 30.218 1.00 93.81 72 GLU A O 1
ATOM 529 N N . ALA A 1 73 ? -9.677 18.821 28.278 1.00 94.44 73 ALA A N 1
ATOM 530 C CA . ALA A 1 73 ? -10.975 18.426 28.819 1.00 94.44 73 ALA A CA 1
ATOM 531 C C . ALA A 1 73 ? -10.849 17.309 29.874 1.00 94.44 73 ALA A C 1
ATOM 533 O O . ALA A 1 73 ? -11.472 17.384 30.930 1.00 94.44 73 ALA A O 1
ATOM 534 N N . TRP A 1 74 ? -9.991 16.311 29.643 1.00 94.81 74 TRP A N 1
ATOM 535 C CA . TRP A 1 74 ? -9.679 15.266 30.624 1.00 94.81 74 TRP A CA 1
ATOM 536 C C . TRP A 1 74 ? -9.033 15.832 31.897 1.00 94.81 74 TRP A C 1
ATOM 538 O O . TRP A 1 74 ? -9.404 15.452 33.008 1.00 94.81 74 TRP A O 1
ATOM 548 N N . SER A 1 75 ? -8.106 16.782 31.751 1.00 94.25 75 SER A N 1
ATOM 549 C CA . SER A 1 75 ? -7.469 17.463 32.880 1.00 94.25 75 SER A CA 1
ATOM 550 C C . SER A 1 75 ? -8.463 18.324 33.667 1.00 94.25 75 SER A C 1
ATOM 552 O O . SER A 1 75 ? -8.446 18.298 34.898 1.00 94.25 75 SER A O 1
ATOM 554 N N . ALA A 1 76 ? -9.390 19.006 32.987 1.00 94.06 76 ALA A N 1
ATOM 555 C CA . ALA A 1 76 ? -10.464 19.776 33.618 1.00 94.06 76 ALA A CA 1
ATOM 556 C C . ALA A 1 76 ? -11.448 18.903 34.426 1.00 94.06 76 ALA A C 1
ATOM 558 O O . ALA A 1 76 ? -12.015 19.380 35.406 1.00 94.06 76 ALA A O 1
ATOM 559 N N . LEU A 1 77 ? -11.597 17.619 34.075 1.00 92.44 77 LEU A N 1
ATOM 560 C CA . LEU A 1 77 ? -12.343 16.619 34.856 1.00 92.44 77 LEU A CA 1
ATOM 561 C C . LEU A 1 77 ? -11.556 16.066 36.064 1.00 92.44 77 LEU A C 1
ATOM 563 O O . LEU A 1 77 ? -12.026 15.152 36.737 1.00 92.44 77 LEU A O 1
ATOM 567 N N . GLY A 1 78 ? -10.359 16.591 36.352 1.00 95.19 78 GLY A N 1
ATOM 568 C CA . GLY A 1 78 ? -9.498 16.112 37.437 1.00 95.19 78 GLY A CA 1
ATOM 569 C C . GLY A 1 78 ? -8.639 14.899 37.068 1.00 95.19 78 GLY A C 1
ATOM 570 O O . GLY A 1 78 ? -8.169 14.200 37.962 1.00 95.19 78 GLY A O 1
ATOM 571 N N . SER A 1 79 ? -8.426 14.649 35.770 1.00 93.56 79 SER A N 1
ATOM 572 C CA . SER A 1 79 ? -7.618 13.537 35.250 1.00 93.56 79 SER A CA 1
ATOM 573 C C . SER A 1 79 ? -8.031 12.147 35.781 1.00 93.56 79 SER A C 1
ATOM 575 O O . SER A 1 79 ? -7.176 11.398 36.268 1.00 93.56 79 SER A O 1
ATOM 577 N N . PRO A 1 80 ? -9.323 11.761 35.698 1.00 94.31 80 PRO A N 1
ATOM 578 C CA . PRO A 1 80 ? -9.781 10.448 36.147 1.00 94.31 80 PRO A CA 1
ATOM 579 C C . PRO A 1 80 ? -9.043 9.328 35.402 1.00 94.31 80 PRO A C 1
ATOM 581 O O . PRO A 1 80 ? -8.774 9.436 34.202 1.00 94.31 80 PRO A O 1
ATOM 584 N N . SER A 1 81 ? -8.717 8.248 36.116 1.00 93.00 81 SER A N 1
ATOM 585 C CA . SER A 1 81 ? -8.044 7.084 35.528 1.00 93.00 81 SER A CA 1
ATOM 586 C C . SER A 1 81 ? -8.962 6.408 34.503 1.00 93.00 81 SER A C 1
ATOM 588 O O . SER A 1 81 ? -10.059 6.000 34.886 1.00 93.00 81 SER A O 1
ATOM 590 N N . PRO A 1 82 ? -8.556 6.278 33.225 1.00 93.88 82 PRO A N 1
ATOM 591 C CA . PRO A 1 82 ? -9.398 5.655 32.214 1.00 93.88 82 PRO A CA 1
ATOM 592 C C . PRO A 1 82 ? -9.628 4.169 32.496 1.00 93.88 82 PRO A C 1
ATOM 594 O O . PRO A 1 82 ? -8.684 3.428 32.777 1.00 93.88 82 PRO A O 1
ATOM 597 N N . VAL A 1 83 ? -10.867 3.719 32.323 1.00 94.69 83 VAL A N 1
ATOM 598 C CA . VAL A 1 83 ? -11.183 2.299 32.153 1.00 94.69 83 VAL A CA 1
ATOM 599 C C . VAL A 1 83 ? -10.544 1.819 30.852 1.00 94.69 83 VAL A C 1
ATOM 601 O O . VAL A 1 83 ? -10.581 2.515 29.836 1.00 94.69 83 VAL A O 1
ATOM 604 N N . VAL A 1 84 ? -9.945 0.632 30.874 1.00 92.62 84 VAL A N 1
ATOM 605 C CA . VAL A 1 84 ? -9.363 0.017 29.678 1.00 92.62 84 VAL A CA 1
ATOM 606 C C . VAL A 1 84 ? -10.366 -0.971 29.099 1.00 92.62 84 VAL A C 1
ATOM 608 O O . VAL A 1 84 ? -10.637 -2.005 29.705 1.00 92.62 84 VAL A O 1
ATOM 611 N N . TRP A 1 85 ? -10.905 -0.656 27.924 1.00 93.50 85 TRP A N 1
ATOM 612 C CA . TRP A 1 85 ? -11.761 -1.566 27.175 1.00 93.50 85 TRP A CA 1
ATOM 613 C C . TRP A 1 85 ? -10.902 -2.618 26.451 1.00 93.50 85 TRP A C 1
ATOM 615 O O . TRP A 1 85 ? -9.894 -2.247 25.833 1.00 93.50 85 TRP A O 1
ATOM 625 N N . PRO A 1 86 ? -11.231 -3.919 26.560 1.00 92.62 86 PRO A N 1
ATOM 626 C CA . PRO A 1 86 ? -10.398 -4.995 26.032 1.00 92.62 86 PRO A CA 1
ATOM 627 C C . PRO A 1 86 ? -10.376 -5.025 24.498 1.00 92.62 86 PRO A C 1
ATOM 629 O O . PRO A 1 86 ? -11.223 -4.438 23.834 1.00 92.62 86 PRO A O 1
ATOM 632 N N . VAL A 1 87 ? -9.395 -5.746 23.950 1.00 93.19 87 VAL A N 1
ATOM 633 C CA . VAL A 1 87 ? -9.407 -6.202 22.553 1.00 93.19 87 VAL A CA 1
ATOM 634 C C . VAL A 1 87 ? -10.316 -7.424 22.460 1.00 93.19 87 VAL A C 1
ATOM 636 O O . VAL A 1 87 ? -10.106 -8.390 23.193 1.00 93.19 87 VAL A O 1
ATOM 639 N N . ASP A 1 88 ? -11.280 -7.400 21.546 1.00 93.81 88 ASP A N 1
ATOM 640 C CA . ASP A 1 88 ? -12.186 -8.518 21.278 1.00 93.81 88 ASP A CA 1
ATOM 641 C C . ASP A 1 88 ? -11.456 -9.688 20.618 1.00 93.81 88 ASP A C 1
ATOM 643 O O . ASP A 1 88 ? -11.651 -10.850 20.977 1.00 93.81 88 ASP A O 1
ATOM 647 N N . ARG A 1 89 ? -10.616 -9.378 19.624 1.00 94.19 89 ARG A N 1
ATOM 648 C CA . ARG A 1 89 ? -9.860 -10.366 18.851 1.00 94.19 89 ARG A CA 1
ATOM 649 C C . ARG A 1 89 ? -8.654 -9.761 18.141 1.00 94.19 89 ARG A C 1
ATOM 651 O O . ARG A 1 89 ? -8.555 -8.551 17.948 1.00 94.19 89 ARG A O 1
ATOM 658 N N . TYR A 1 90 ? -7.769 -10.651 17.713 1.00 94.31 90 TYR A N 1
ATOM 659 C CA . TYR A 1 90 ? -6.661 -10.348 16.817 1.00 94.31 90 TYR A CA 1
ATOM 660 C C . TYR A 1 90 ? -6.947 -10.965 15.450 1.00 94.31 90 TYR A C 1
ATOM 662 O O . TYR A 1 90 ? -7.507 -12.061 15.365 1.00 94.31 90 TYR A O 1
ATOM 670 N N . ALA A 1 91 ? -6.581 -10.258 14.390 1.00 94.44 91 ALA A N 1
ATOM 671 C CA . ALA A 1 91 ? -6.878 -10.642 13.021 1.00 94.44 91 ALA A CA 1
ATOM 672 C C . ALA A 1 91 ? -5.702 -10.361 12.078 1.00 94.44 91 ALA A C 1
ATOM 674 O O . ALA A 1 91 ? -4.821 -9.559 12.388 1.00 94.44 91 ALA A O 1
ATOM 675 N N . SER A 1 92 ? -5.706 -11.041 10.939 1.00 93.25 92 SER A N 1
ATOM 676 C CA . SER A 1 92 ? -4.726 -10.941 9.853 1.00 93.25 92 SER A CA 1
ATOM 677 C C . SER A 1 92 ? -5.449 -10.734 8.524 1.00 93.25 92 SER A C 1
ATOM 679 O O . SER A 1 92 ? -6.647 -11.008 8.402 1.00 93.25 92 SER A O 1
ATOM 681 N N . LEU A 1 93 ? -4.730 -10.263 7.508 1.00 90.62 93 LEU A N 1
ATOM 682 C CA . LEU A 1 93 ? -5.154 -10.445 6.120 1.00 90.62 93 LEU A CA 1
ATOM 683 C C . LEU A 1 93 ? -4.453 -11.704 5.574 1.00 90.62 93 LEU A C 1
ATOM 685 O O . LEU A 1 93 ? -3.273 -11.875 5.867 1.00 90.62 93 LEU A O 1
ATOM 689 N N . PRO A 1 94 ? -5.111 -12.568 4.770 1.00 89.81 94 PRO A N 1
ATOM 690 C CA . PRO A 1 94 ? -4.563 -13.878 4.364 1.00 89.81 94 PRO A CA 1
ATOM 691 C C . PRO A 1 94 ? -3.213 -13.848 3.628 1.00 89.81 94 PRO A C 1
ATOM 693 O O . PRO A 1 94 ? -2.574 -14.882 3.442 1.00 89.81 94 PRO A O 1
ATOM 696 N N . TRP A 1 95 ? -2.820 -12.673 3.142 1.00 85.38 95 TRP A N 1
ATOM 697 C CA . TRP A 1 95 ? -1.626 -12.397 2.344 1.00 85.38 95 TRP A CA 1
ATOM 698 C C . TRP A 1 95 ? -0.605 -11.503 3.070 1.00 85.38 95 TRP A C 1
ATOM 700 O O . TRP A 1 95 ? 0.408 -11.137 2.476 1.00 85.38 95 TRP A O 1
ATOM 710 N N . SER A 1 96 ? -0.878 -11.107 4.317 1.00 86.88 96 SER A N 1
ATOM 711 C CA . SER A 1 96 ? -0.079 -10.148 5.083 1.00 86.88 96 SER A CA 1
ATOM 712 C C . SER A 1 96 ? 0.369 -10.763 6.404 1.00 86.88 96 SER A C 1
ATOM 714 O O . SER A 1 96 ? -0.446 -11.266 7.175 1.00 86.88 96 SER A O 1
ATOM 716 N N . ASP A 1 97 ? 1.659 -10.636 6.717 1.00 87.31 97 ASP A N 1
ATOM 717 C CA . ASP A 1 97 ? 2.194 -10.938 8.054 1.00 87.31 97 ASP A CA 1
ATOM 718 C C . ASP A 1 97 ? 1.755 -9.891 9.109 1.00 87.31 97 ASP A C 1
ATOM 720 O O . ASP A 1 97 ? 2.120 -9.984 10.284 1.00 87.31 97 ASP A O 1
ATOM 724 N N . GLY A 1 98 ? 0.996 -8.865 8.699 1.00 89.38 98 GLY A N 1
ATOM 725 C CA . GLY A 1 98 ? 0.442 -7.836 9.571 1.00 89.38 98 GLY A CA 1
ATOM 726 C C . GLY A 1 98 ? -0.612 -8.383 10.532 1.00 89.38 98 GLY A C 1
ATOM 727 O O . GLY A 1 98 ? -1.615 -8.972 10.127 1.00 89.38 98 GLY A O 1
ATOM 728 N N . ILE A 1 99 ? -0.401 -8.130 11.825 1.00 91.69 99 ILE A N 1
ATOM 729 C CA . ILE A 1 99 ? -1.362 -8.446 12.884 1.00 91.69 99 ILE A CA 1
ATOM 730 C C . ILE A 1 99 ? -2.122 -7.174 13.254 1.00 91.69 99 ILE A C 1
ATOM 732 O O . ILE A 1 99 ? -1.534 -6.111 13.460 1.00 91.69 99 ILE A O 1
ATOM 736 N N . TYR A 1 100 ? -3.437 -7.303 13.386 1.00 91.88 100 TYR A N 1
ATOM 737 C CA . TYR A 1 100 ? -4.354 -6.226 13.729 1.00 91.88 100 TYR A CA 1
ATOM 738 C C . TYR A 1 100 ? -5.134 -6.578 14.994 1.00 91.88 100 TYR A C 1
ATOM 740 O O . TYR A 1 100 ? -5.496 -7.735 15.214 1.00 91.88 100 TYR A O 1
ATOM 748 N N . TRP A 1 101 ? -5.400 -5.583 15.835 1.00 92.19 101 TRP A N 1
ATOM 749 C CA . TRP A 1 101 ? -6.345 -5.693 16.944 1.00 92.19 101 TRP A CA 1
ATOM 750 C C . TRP A 1 101 ? -7.717 -5.206 16.484 1.00 92.19 101 TRP A C 1
ATOM 752 O O . TRP A 1 101 ? -7.791 -4.303 15.655 1.00 92.19 101 TRP A O 1
ATOM 762 N N . GLU A 1 102 ? -8.790 -5.762 17.044 1.00 92.50 102 GLU A N 1
ATOM 763 C CA . GLU A 1 102 ? -10.157 -5.259 16.887 1.00 92.50 102 GLU A CA 1
ATOM 764 C C . GLU A 1 102 ? -10.784 -4.968 18.255 1.00 92.50 102 GLU A C 1
ATOM 766 O O . GLU A 1 102 ? -10.648 -5.760 19.190 1.00 92.50 102 GLU A O 1
ATOM 771 N N . ILE A 1 103 ? -11.477 -3.836 18.361 1.00 92.50 103 ILE A N 1
ATOM 772 C CA . ILE A 1 103 ? -12.304 -3.467 19.511 1.00 92.50 103 ILE A CA 1
ATOM 773 C C . ILE A 1 103 ? -13.724 -3.197 19.017 1.00 92.50 103 ILE A C 1
ATOM 775 O O . ILE A 1 103 ? -13.924 -2.316 18.177 1.00 92.50 103 ILE A O 1
ATOM 779 N N . ASN A 1 104 ? -14.698 -3.912 19.574 1.00 93.81 104 ASN A N 1
ATOM 780 C CA . ASN A 1 104 ? -16.121 -3.634 19.437 1.00 93.81 104 ASN A CA 1
ATOM 781 C C . ASN A 1 104 ? -16.576 -2.834 20.662 1.00 93.81 104 ASN A C 1
ATOM 783 O O . ASN A 1 104 ? -16.611 -3.321 21.796 1.00 93.81 104 ASN A O 1
ATOM 787 N N . TRP A 1 105 ? -16.900 -1.567 20.436 1.00 94.25 105 TRP A N 1
ATOM 788 C CA . TRP A 1 105 ? -17.395 -0.678 21.475 1.00 94.25 105 TRP A CA 1
ATOM 789 C C . TRP A 1 105 ? -18.890 -0.929 21.740 1.00 94.25 105 TRP A C 1
ATOM 791 O O . TRP A 1 105 ? -19.633 -1.216 20.798 1.00 94.25 105 TRP A O 1
ATOM 801 N N . PRO A 1 106 ? -19.378 -0.772 22.987 1.00 95.69 106 PRO A N 1
ATOM 802 C CA . PRO A 1 106 ? -20.798 -0.952 23.307 1.00 95.69 106 PRO A CA 1
ATOM 803 C C . PRO A 1 106 ? -21.765 -0.059 22.524 1.00 95.69 106 PRO A C 1
ATOM 805 O O . PRO A 1 106 ? -22.919 -0.430 22.340 1.00 95.69 106 PRO A O 1
ATOM 808 N N . ASP A 1 107 ? -21.309 1.099 22.038 1.00 93.12 107 ASP A N 1
ATOM 809 C CA . ASP A 1 107 ? -22.092 2.001 21.182 1.00 93.12 107 ASP A CA 1
ATOM 810 C C . ASP A 1 107 ? -22.193 1.541 19.711 1.00 93.12 107 ASP A C 1
ATOM 812 O O . ASP A 1 107 ? -22.724 2.261 18.864 1.00 93.12 107 ASP A O 1
ATOM 816 N N . GLY A 1 108 ? -21.725 0.326 19.403 1.00 92.94 108 GLY A N 1
ATOM 817 C CA . GLY A 1 108 ? -21.850 -0.323 18.097 1.00 92.94 108 GLY A CA 1
ATOM 818 C C . GLY A 1 108 ? -20.755 0.042 17.095 1.00 92.94 108 GLY A C 1
ATOM 819 O O . GLY A 1 108 ? -20.805 -0.409 15.951 1.00 92.94 108 GLY A O 1
ATOM 820 N N . GLU A 1 109 ? -19.767 0.844 17.494 1.00 92.06 109 GLU A N 1
ATOM 821 C CA . GLU A 1 109 ? -18.612 1.161 16.656 1.00 92.06 109 GLU A CA 1
ATOM 822 C C . GLU A 1 109 ? -17.528 0.077 16.776 1.00 92.06 109 GLU A C 1
ATOM 824 O O . GLU A 1 109 ? -17.142 -0.308 17.878 1.00 92.06 109 GLU A O 1
ATOM 829 N N . THR A 1 110 ? -16.978 -0.374 15.648 1.00 92.12 110 THR A N 1
ATOM 830 C CA . THR A 1 110 ? -15.819 -1.281 15.616 1.00 92.12 110 THR A CA 1
ATOM 831 C C . THR A 1 110 ? -14.589 -0.525 15.129 1.00 92.12 110 THR A C 1
ATOM 833 O O . THR A 1 110 ? -14.618 0.067 14.049 1.00 92.12 110 THR A O 1
ATOM 836 N N . TRP A 1 111 ? -13.487 -0.584 15.877 1.00 90.31 111 TRP A N 1
ATOM 837 C CA . TRP A 1 111 ? -12.177 -0.099 15.428 1.00 90.31 111 TRP A CA 1
ATOM 838 C C . TRP A 1 111 ? -11.200 -1.244 15.244 1.00 90.31 111 TRP A C 1
ATOM 840 O O . TRP A 1 111 ? -11.164 -2.165 16.058 1.00 90.31 111 TRP A O 1
ATOM 850 N N . ALA A 1 112 ? -10.350 -1.119 14.228 1.00 90.56 112 ALA A N 1
ATOM 851 C CA . ALA A 1 112 ? -9.160 -1.936 14.088 1.00 90.56 112 ALA A CA 1
ATOM 852 C C . ALA A 1 112 ? -7.900 -1.071 13.954 1.00 90.56 112 ALA A C 1
ATOM 854 O O . ALA A 1 112 ? -7.951 0.080 13.509 1.00 90.56 112 ALA A O 1
ATOM 855 N N . GLY A 1 113 ? -6.755 -1.641 14.317 1.00 88.06 113 GLY A N 1
ATOM 856 C CA . GLY A 1 113 ? -5.460 -0.995 14.134 1.00 88.06 113 GLY A CA 1
ATOM 857 C C . GLY A 1 113 ? -4.300 -1.979 14.133 1.00 88.06 113 GLY A C 1
ATOM 858 O O . GLY A 1 113 ? -4.433 -3.109 14.604 1.00 88.06 113 GLY A O 1
ATOM 859 N N . GLY A 1 114 ? -3.165 -1.554 13.577 1.00 88.44 114 GLY A N 1
ATOM 860 C CA . GLY A 1 114 ? -1.949 -2.371 13.531 1.00 88.44 114 GLY A CA 1
ATOM 861 C C . GLY A 1 114 ? -1.397 -2.697 14.926 1.00 88.44 114 GLY A C 1
ATOM 862 O O . GLY A 1 114 ? -1.506 -1.893 15.856 1.00 88.44 114 GLY A O 1
ATOM 863 N N . VAL A 1 115 ? -0.795 -3.880 15.060 1.00 87.81 115 VAL A N 1
ATOM 864 C CA . VAL A 1 115 ? -0.141 -4.391 16.274 1.00 87.81 115 VAL A CA 1
ATOM 865 C C . VAL A 1 115 ? 1.355 -4.550 15.989 1.00 87.81 115 VAL A C 1
ATOM 867 O O . VAL A 1 115 ? 1.727 -5.255 15.053 1.00 87.81 115 VAL A O 1
ATOM 870 N N . THR A 1 116 ? 2.236 -3.943 16.790 1.00 87.12 116 THR A N 1
ATOM 871 C CA . THR A 1 116 ? 3.682 -4.233 16.690 1.00 87.12 116 THR A CA 1
ATOM 872 C C . THR A 1 116 ? 4.005 -5.601 17.289 1.00 87.12 116 THR A C 1
ATOM 874 O O . THR A 1 116 ? 3.274 -6.109 18.143 1.00 87.12 116 THR A O 1
ATOM 877 N N . TYR A 1 117 ? 5.135 -6.199 16.906 1.00 87.06 117 TYR A N 1
ATOM 878 C CA . TYR A 1 117 ? 5.551 -7.489 17.462 1.00 87.06 117 TYR A CA 1
ATOM 879 C C . TYR A 1 117 ? 5.631 -7.465 19.001 1.00 87.06 117 TYR A C 1
ATOM 881 O O . TYR A 1 117 ? 5.181 -8.399 19.660 1.00 87.06 117 TYR A O 1
ATOM 889 N N . GLU A 1 118 ? 6.113 -6.374 19.598 1.00 88.00 118 GLU A N 1
ATOM 890 C CA . GLU A 1 118 ? 6.186 -6.191 21.052 1.00 88.00 118 GLU A CA 1
ATOM 891 C C . GLU A 1 118 ? 4.793 -6.169 21.689 1.00 88.00 118 GLU A C 1
ATOM 893 O O . GLU A 1 118 ? 4.574 -6.829 22.704 1.00 88.00 118 GLU A O 1
ATOM 898 N N . GLN A 1 119 ? 3.837 -5.457 21.081 1.00 87.56 119 GLN A N 1
ATOM 899 C CA . GLN A 1 119 ? 2.447 -5.412 21.545 1.00 87.56 119 GLN A CA 1
ATOM 900 C C . GLN A 1 119 ? 1.794 -6.799 21.475 1.00 87.56 119 GLN A C 1
ATOM 902 O O . GLN A 1 119 ? 1.162 -7.231 22.438 1.00 87.56 119 GLN A O 1
ATOM 907 N N . TRP A 1 120 ? 2.007 -7.536 20.381 1.00 89.81 120 TRP A N 1
ATOM 908 C CA . TRP A 1 120 ? 1.502 -8.901 20.220 1.00 89.81 120 TRP A CA 1
ATOM 909 C C . TRP A 1 120 ? 2.119 -9.876 21.234 1.00 89.81 120 TRP A C 1
ATOM 911 O O . TRP A 1 120 ? 1.423 -10.727 21.792 1.00 89.81 120 TRP A O 1
ATOM 921 N N . VAL A 1 121 ? 3.413 -9.728 21.539 1.00 91.06 121 VAL A N 1
ATOM 922 C CA . VAL A 1 121 ? 4.098 -10.506 22.582 1.00 91.06 121 VAL A CA 1
ATOM 923 C C . VAL A 1 121 ? 3.541 -10.188 23.973 1.00 91.06 121 VAL A C 1
ATOM 925 O O . VAL A 1 121 ? 3.269 -11.123 24.726 1.00 91.06 121 VAL A O 1
ATOM 928 N N . VAL A 1 122 ? 3.323 -8.911 24.307 1.00 89.06 122 VAL A N 1
ATOM 929 C CA . VAL A 1 122 ? 2.712 -8.486 25.584 1.00 89.06 122 VAL A CA 1
ATOM 930 C C . VAL A 1 122 ? 1.273 -8.994 25.718 1.00 89.06 122 VAL A C 1
ATOM 932 O O . VAL A 1 122 ? 0.877 -9.406 26.805 1.00 89.06 122 VAL A O 1
ATOM 935 N N . ALA A 1 123 ? 0.521 -9.062 24.617 1.00 89.50 123 ALA A N 1
ATOM 936 C CA . ALA A 1 123 ? -0.818 -9.651 24.567 1.00 89.50 123 ALA A CA 1
ATOM 937 C C . ALA A 1 123 ? -0.845 -11.190 24.720 1.00 89.50 123 ALA A C 1
ATOM 939 O O . ALA A 1 123 ? -1.921 -11.784 24.702 1.00 89.50 123 ALA A O 1
ATOM 940 N N . GLY A 1 124 ? 0.310 -11.853 24.859 1.00 94.00 124 GLY A N 1
ATOM 941 C CA . GLY A 1 124 ? 0.401 -13.309 25.010 1.00 94.00 124 GLY A CA 1
ATOM 942 C C . GLY A 1 124 ? 0.428 -14.090 23.693 1.00 94.00 124 GLY A C 1
ATOM 943 O O . GLY A 1 124 ? 0.218 -15.300 23.710 1.00 94.00 124 GLY A O 1
ATOM 944 N N . ARG A 1 125 ? 0.716 -13.426 22.564 1.00 93.75 125 ARG A N 1
ATOM 945 C CA . ARG A 1 125 ? 0.760 -13.999 21.203 1.00 93.75 125 ARG A CA 1
ATOM 946 C C . ARG A 1 125 ? -0.530 -14.728 20.777 1.00 93.75 125 ARG A C 1
ATOM 948 O O . ARG A 1 125 ? -0.458 -15.878 20.336 1.00 93.75 125 ARG A O 1
ATOM 955 N N . PRO A 1 126 ? -1.712 -14.097 20.898 1.00 94.81 126 PRO A N 1
ATOM 956 C CA . PRO A 1 126 ? -2.962 -14.684 20.425 1.00 94.81 126 PRO A CA 1
ATOM 957 C C . PRO A 1 126 ? -2.877 -14.982 18.925 1.00 94.81 126 PRO A C 1
ATOM 959 O O . PRO A 1 126 ? -2.386 -14.158 18.153 1.00 94.81 126 PRO A O 1
ATOM 962 N N . THR A 1 127 ? -3.352 -16.155 18.506 1.00 95.50 127 THR A N 1
ATOM 963 C CA . THR A 1 127 ? -3.401 -16.526 17.087 1.00 95.50 127 THR A CA 1
ATOM 964 C C . THR A 1 127 ? -4.351 -15.578 16.345 1.00 95.50 127 THR A C 1
ATOM 966 O O . THR A 1 127 ? -5.524 -15.517 16.724 1.00 95.50 127 THR A O 1
ATOM 969 N N . PRO A 1 128 ? -3.884 -14.827 15.330 1.00 95.12 128 PRO A N 1
ATOM 970 C CA . PRO A 1 128 ? -4.767 -13.989 14.533 1.00 95.12 128 PRO A CA 1
ATOM 971 C C . PRO A 1 128 ? -5.711 -14.855 13.689 1.00 95.12 128 PRO A C 1
ATOM 973 O O . PRO A 1 128 ? -5.372 -15.975 13.302 1.00 95.12 128 PRO A O 1
ATOM 976 N N . VAL A 1 129 ? -6.906 -14.333 13.423 1.00 94.56 129 VAL A N 1
ATOM 977 C CA . VAL A 1 129 ? -7.884 -14.933 12.508 1.00 94.56 129 VAL A CA 1
ATOM 978 C C . VAL A 1 129 ? -7.928 -14.124 11.216 1.00 94.56 129 VAL A C 1
ATOM 980 O O . VAL A 1 129 ? -8.099 -12.907 11.264 1.00 94.56 129 VAL A O 1
ATOM 983 N N . ASP A 1 130 ? -7.830 -14.792 10.071 1.00 93.69 130 ASP A N 1
ATOM 984 C CA . ASP A 1 130 ? -7.926 -14.131 8.769 1.00 93.69 130 ASP A CA 1
ATOM 985 C C . ASP A 1 130 ? -9.286 -13.441 8.580 1.00 93.69 130 ASP A C 1
ATOM 987 O O . ASP A 1 130 ? -10.341 -14.077 8.668 1.00 93.69 130 ASP A O 1
ATOM 991 N N . ASP A 1 131 ? -9.277 -12.133 8.304 1.00 92.12 131 ASP A N 1
ATOM 992 C CA . ASP A 1 131 ? -10.499 -11.354 8.117 1.00 92.12 131 ASP A CA 1
ATOM 993 C C . ASP A 1 131 ? -10.346 -10.198 7.116 1.00 92.12 131 ASP A C 1
ATOM 995 O O . ASP A 1 131 ? -9.868 -9.104 7.420 1.00 92.12 131 ASP A O 1
ATOM 999 N N . LEU A 1 132 ? -10.877 -10.414 5.912 1.00 88.19 132 LEU A N 1
ATOM 1000 C CA . LEU A 1 132 ? -10.908 -9.427 4.828 1.00 88.19 132 LEU A CA 1
ATOM 1001 C C . LEU A 1 132 ? -11.704 -8.154 5.163 1.00 88.19 132 LEU A C 1
ATOM 1003 O O . LEU A 1 132 ? -11.558 -7.133 4.487 1.00 88.19 132 LEU A O 1
ATOM 1007 N N . ARG A 1 133 ? -12.546 -8.167 6.206 1.00 89.50 133 ARG A N 1
ATOM 1008 C CA . ARG A 1 133 ? -13.277 -6.970 6.646 1.00 89.50 133 ARG A CA 1
ATOM 1009 C C . ARG A 1 133 ? -12.369 -5.937 7.295 1.00 89.50 133 ARG A C 1
ATOM 1011 O O . ARG A 1 133 ? -12.787 -4.785 7.359 1.00 89.50 133 ARG A O 1
ATOM 1018 N N . LEU A 1 134 ? -11.151 -6.294 7.718 1.00 89.38 134 LEU A N 1
ATOM 1019 C CA . LEU A 1 134 ? -10.181 -5.353 8.289 1.00 89.38 134 LEU A CA 1
ATOM 1020 C C . LEU A 1 134 ? -10.003 -4.105 7.414 1.00 89.38 134 LEU A C 1
ATOM 1022 O O . LEU A 1 134 ? -10.067 -2.988 7.924 1.00 89.38 134 LEU A O 1
ATOM 1026 N N . CYS A 1 135 ? -9.926 -4.273 6.091 1.00 87.81 135 CYS A N 1
ATOM 1027 C CA . CYS A 1 135 ? -9.839 -3.169 5.130 1.00 87.81 135 CYS A CA 1
ATOM 1028 C C . CYS A 1 135 ? -11.009 -2.165 5.182 1.00 87.81 135 CYS A C 1
ATOM 1030 O O . CYS A 1 135 ? -10.866 -1.034 4.724 1.00 87.81 135 CYS A O 1
ATOM 1032 N N . LYS A 1 136 ? -12.154 -2.543 5.764 1.00 84.88 136 LYS A N 1
ATOM 1033 C CA . LYS A 1 136 ? -13.329 -1.680 5.990 1.00 84.88 136 LYS A CA 1
ATOM 1034 C C . LYS A 1 136 ? -13.357 -1.063 7.397 1.00 84.88 136 LYS A C 1
ATOM 1036 O O . LYS A 1 136 ? -14.151 -0.161 7.635 1.00 84.88 136 LYS A O 1
ATOM 1041 N N . LEU A 1 137 ? -12.489 -1.514 8.307 1.00 84.50 137 LEU A N 1
ATOM 1042 C CA . LEU A 1 137 ? -12.406 -1.104 9.718 1.00 84.50 137 LEU A CA 1
ATOM 1043 C C . LEU A 1 137 ? -11.325 -0.037 9.987 1.00 84.50 137 LEU A C 1
ATOM 1045 O O . LEU A 1 137 ? -10.862 0.122 11.114 1.00 84.50 137 LEU A O 1
ATOM 1049 N N . GLY A 1 138 ? -10.913 0.705 8.953 1.00 75.69 138 GLY A N 1
ATOM 1050 C CA . GLY A 1 138 ? -10.027 1.865 9.101 1.00 75.69 138 GLY A CA 1
ATOM 1051 C C . GLY A 1 138 ? -8.522 1.573 9.113 1.00 75.69 138 GLY A C 1
ATOM 1052 O O . GLY A 1 138 ? -7.741 2.506 9.301 1.00 75.69 138 GLY A O 1
ATOM 1053 N N . ILE A 1 139 ? -8.078 0.336 8.842 1.00 81.69 139 ILE A N 1
ATOM 1054 C CA . ILE A 1 139 ? -6.635 0.028 8.702 1.00 81.69 139 ILE A CA 1
ATOM 1055 C C . ILE A 1 139 ? -5.989 0.657 7.452 1.00 81.69 139 ILE A C 1
ATOM 1057 O O . ILE A 1 139 ? -4.768 0.642 7.319 1.00 81.69 139 ILE A O 1
ATOM 1061 N N . GLY A 1 140 ? -6.810 1.211 6.552 1.00 82.25 140 GLY A N 1
ATOM 1062 C CA . GLY A 1 140 ? -6.391 1.803 5.286 1.00 82.25 140 GLY A CA 1
ATOM 1063 C C . GLY A 1 140 ? -5.921 0.738 4.299 1.00 82.25 140 GLY A C 1
ATOM 1064 O O . GLY A 1 140 ? -4.757 0.351 4.331 1.00 82.25 140 GLY A O 1
ATOM 1065 N N . CYS A 1 141 ? -6.820 0.300 3.419 1.00 89.81 141 CYS A N 1
ATOM 1066 C CA . CYS A 1 141 ? -6.473 -0.503 2.250 1.00 89.81 141 CYS A CA 1
ATOM 1067 C C . CYS A 1 141 ? -6.906 0.245 0.990 1.00 89.81 141 CYS A C 1
ATOM 1069 O O . CYS A 1 141 ? -8.107 0.443 0.797 1.00 89.81 141 CYS A O 1
ATOM 1071 N N . ASP A 1 142 ? -5.958 0.591 0.123 1.00 91.75 142 ASP A N 1
ATOM 1072 C CA . ASP A 1 142 ? -6.261 1.119 -1.209 1.00 91.75 142 ASP A CA 1
ATOM 1073 C C . ASP A 1 142 ? -6.031 0.037 -2.262 1.00 91.75 142 ASP A C 1
ATOM 1075 O O . ASP A 1 142 ? -5.014 -0.660 -2.237 1.00 91.75 142 ASP A O 1
ATOM 1079 N N . ILE A 1 143 ? -6.961 -0.084 -3.216 1.00 95.06 143 ILE A N 1
ATOM 1080 C CA . ILE A 1 143 ? -6.750 -0.900 -4.413 1.00 95.06 143 ILE A CA 1
ATOM 1081 C C . ILE A 1 143 ? -6.324 -0.005 -5.565 1.00 95.06 143 ILE A C 1
ATOM 1083 O O . ILE A 1 143 ? -7.032 0.922 -5.971 1.00 95.06 143 ILE A O 1
ATOM 1087 N N . SER A 1 144 ? -5.178 -0.341 -6.139 1.00 95.50 144 SER A N 1
ATOM 1088 C CA . SER A 1 144 ? -4.631 0.294 -7.322 1.00 95.50 144 SER A CA 1
ATOM 1089 C C . SER A 1 144 ? -4.431 -0.700 -8.468 1.00 95.50 144 SER A C 1
ATOM 1091 O O . SER A 1 144 ? -4.446 -1.918 -8.291 1.00 95.50 144 SER A O 1
ATOM 1093 N N . ARG A 1 145 ? -4.231 -0.169 -9.672 1.00 96.19 145 ARG A N 1
ATOM 1094 C CA . ARG A 1 145 ? -3.667 -0.893 -10.817 1.00 96.19 145 ARG A CA 1
ATOM 1095 C C . ARG A 1 145 ? -2.600 -0.041 -11.486 1.00 96.19 145 ARG A C 1
ATOM 1097 O O . ARG A 1 145 ? -2.717 1.186 -11.513 1.00 96.19 145 ARG A O 1
ATOM 1104 N N . TRP A 1 146 ? -1.593 -0.682 -12.057 1.00 95.00 146 TRP A N 1
ATOM 1105 C CA . TRP A 1 146 ? -0.540 -0.015 -12.824 1.00 95.00 146 TRP A CA 1
ATOM 1106 C C . TRP A 1 146 ? -1.049 0.415 -14.202 1.00 95.00 146 TRP A C 1
ATOM 1108 O O . TRP A 1 146 ? -1.866 -0.284 -14.795 1.00 95.00 146 TRP A O 1
ATOM 1118 N N . ALA A 1 147 ? -0.527 1.509 -14.769 1.00 94.06 147 ALA A N 1
ATOM 1119 C CA . ALA A 1 147 ? -0.910 1.939 -16.121 1.00 94.06 147 ALA A CA 1
ATOM 1120 C C . ALA A 1 147 ? -0.616 0.877 -17.208 1.00 94.06 147 ALA A C 1
ATOM 1122 O O . ALA A 1 147 ? -1.206 0.913 -18.285 1.00 94.06 147 ALA A O 1
ATOM 1123 N N . THR A 1 148 ? 0.281 -0.071 -16.916 1.00 92.38 148 THR A N 1
ATOM 1124 C CA . THR A 1 148 ? 0.716 -1.165 -17.799 1.00 92.38 148 THR A CA 1
ATOM 1125 C C . THR A 1 148 ? 0.052 -2.514 -17.520 1.00 92.38 148 THR A C 1
ATOM 1127 O O . THR A 1 148 ? 0.320 -3.466 -18.251 1.00 92.38 148 THR A O 1
ATOM 1130 N N . SER A 1 149 ? -0.786 -2.639 -16.482 1.00 92.25 149 SER A N 1
ATOM 1131 C CA . SER A 1 149 ? -1.353 -3.929 -16.067 1.00 92.25 149 SER A CA 1
ATOM 1132 C C . SER A 1 149 ? -2.854 -3.864 -15.785 1.00 92.25 149 SER A C 1
ATOM 1134 O O . SER A 1 149 ? -3.371 -2.887 -15.249 1.00 92.25 149 SER A O 1
ATOM 1136 N N . GLY A 1 150 ? -3.554 -4.944 -16.140 1.00 93.19 150 GLY A N 1
ATOM 1137 C CA . GLY A 1 150 ? -4.942 -5.178 -15.735 1.00 93.19 150 GLY A CA 1
ATOM 1138 C C . GLY A 1 150 ? -5.078 -5.785 -14.335 1.00 93.19 150 GLY A C 1
ATOM 1139 O O . GLY A 1 150 ? -6.187 -5.806 -13.807 1.00 93.19 150 GLY A O 1
ATOM 1140 N N . ASP A 1 151 ? -3.976 -6.265 -13.749 1.00 96.44 151 ASP A N 1
ATOM 1141 C CA . ASP A 1 151 ? -3.952 -6.845 -12.405 1.00 96.44 151 ASP A CA 1
ATOM 1142 C C . ASP A 1 151 ? -4.272 -5.776 -11.340 1.00 96.44 151 ASP A C 1
ATOM 1144 O O . ASP A 1 151 ? -3.912 -4.602 -11.485 1.00 96.44 151 ASP A O 1
ATOM 1148 N N . LEU A 1 152 ? -4.925 -6.197 -10.254 1.00 97.00 152 LEU A N 1
ATOM 1149 C CA . LEU A 1 152 ? -5.271 -5.347 -9.114 1.00 97.00 152 LEU A CA 1
ATOM 1150 C C . LEU A 1 152 ? -4.295 -5.573 -7.957 1.00 97.00 152 LEU A C 1
ATOM 1152 O O . LEU A 1 152 ? -3.887 -6.702 -7.694 1.00 97.00 152 LEU A O 1
ATOM 1156 N N . TYR A 1 153 ? -3.952 -4.498 -7.253 1.00 95.62 153 TYR A N 1
ATOM 1157 C CA . TYR A 1 153 ? -2.951 -4.478 -6.191 1.00 95.62 153 TYR A CA 1
ATOM 1158 C C . TYR A 1 153 ? -3.517 -3.769 -4.965 1.00 95.62 153 TYR A C 1
ATOM 1160 O O . TYR A 1 153 ? -3.972 -2.633 -5.082 1.00 95.62 153 TYR A O 1
ATOM 1168 N N . 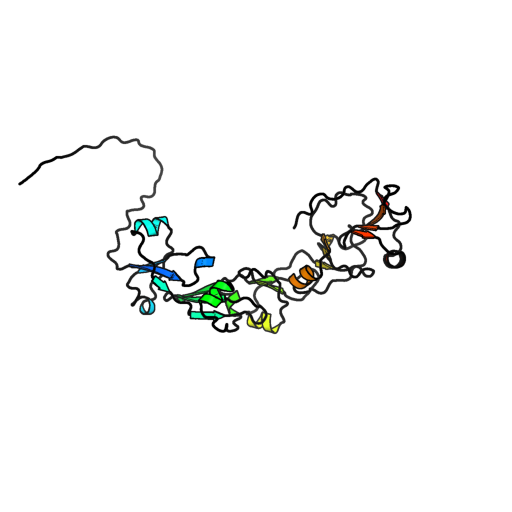LEU A 1 154 ? -3.491 -4.421 -3.808 1.00 93.88 154 LEU A N 1
ATOM 1169 C CA . LEU A 1 154 ? -3.929 -3.866 -2.531 1.00 93.88 154 LEU A CA 1
ATOM 1170 C C . LEU A 1 154 ? -2.715 -3.435 -1.709 1.00 93.88 154 LEU A C 1
ATOM 1172 O O . LEU A 1 154 ? -1.811 -4.238 -1.499 1.00 93.88 154 LEU A O 1
ATOM 1176 N N . THR A 1 155 ? -2.711 -2.196 -1.224 1.00 90.81 155 THR A N 1
ATOM 1177 C CA . THR A 1 155 ? -1.683 -1.671 -0.312 1.00 90.81 155 THR A CA 1
ATOM 1178 C C . THR A 1 155 ? -2.299 -1.378 1.051 1.00 90.81 155 THR A C 1
ATOM 1180 O O . THR A 1 155 ? -3.334 -0.718 1.134 1.00 90.81 155 THR A O 1
ATOM 1183 N N . GLU A 1 156 ? -1.648 -1.857 2.111 1.00 87.50 156 GLU A N 1
ATOM 1184 C CA . GLU A 1 156 ? -2.022 -1.648 3.515 1.00 87.50 156 GLU A CA 1
ATOM 1185 C C . GLU A 1 156 ? -1.226 -0.469 4.102 1.00 87.50 156 GLU A C 1
ATOM 1187 O O . GLU A 1 156 ? -0.008 -0.412 3.949 1.00 87.50 156 GLU A O 1
ATOM 1192 N N . TYR A 1 157 ? -1.887 0.471 4.789 1.00 80.81 157 TYR A N 1
ATOM 1193 C CA . TYR A 1 157 ? -1.226 1.676 5.325 1.00 80.81 157 TYR A CA 1
ATOM 1194 C C . TYR A 1 157 ? -0.876 1.613 6.815 1.00 80.81 157 TYR A C 1
ATOM 1196 O O . TYR A 1 157 ? 0.092 2.243 7.238 1.00 80.81 157 TYR A O 1
ATOM 1204 N N . GLN A 1 158 ? -1.651 0.896 7.639 1.00 72.38 158 GLN A N 1
ATOM 1205 C CA . GLN A 1 158 ? -1.389 0.829 9.086 1.00 72.38 158 GLN A CA 1
ATOM 1206 C C . GLN A 1 158 ? -0.305 -0.177 9.500 1.00 72.38 158 GLN A C 1
ATOM 1208 O O . GLN A 1 158 ? 0.136 -0.145 10.649 1.00 72.38 158 GLN A O 1
ATOM 1213 N N . HIS A 1 159 ? 0.149 -1.046 8.596 1.00 65.69 159 HIS A N 1
ATOM 1214 C CA . HIS A 1 159 ? 1.334 -1.868 8.826 1.00 65.69 159 HIS A CA 1
ATOM 1215 C C . HIS A 1 159 ? 2.518 -1.262 8.064 1.00 65.69 159 HIS A C 1
ATOM 1217 O O . HIS A 1 159 ? 2.362 -0.805 6.938 1.00 65.69 159 HIS A O 1
ATOM 1223 N N . GLN A 1 160 ? 3.718 -1.257 8.656 1.00 60.38 160 GLN A N 1
ATOM 1224 C CA . GLN A 1 160 ? 4.906 -0.646 8.024 1.00 60.38 160 GLN A CA 1
ATOM 1225 C C . GLN A 1 160 ? 5.349 -1.372 6.738 1.00 60.38 160 GLN A C 1
ATOM 1227 O O . GLN A 1 160 ? 6.167 -0.855 5.979 1.00 60.38 160 GLN A O 1
ATOM 1232 N N . SER A 1 161 ? 4.784 -2.553 6.466 1.00 64.06 161 SER A N 1
ATOM 1233 C CA . SER A 1 161 ? 4.829 -3.176 5.148 1.00 64.06 161 SER A CA 1
ATOM 1234 C C . SER A 1 161 ? 3.860 -2.470 4.194 1.00 64.06 161 SER A C 1
ATOM 1236 O O . SER A 1 161 ? 2.749 -2.941 3.979 1.00 64.06 161 SER A O 1
ATOM 1238 N N . LEU A 1 162 ? 4.328 -1.406 3.535 1.00 70.25 162 LEU A N 1
ATOM 1239 C CA . LEU A 1 162 ? 3.641 -0.780 2.389 1.00 70.25 162 LEU A CA 1
ATOM 1240 C C . LEU A 1 162 ? 3.635 -1.675 1.123 1.00 70.25 162 LEU A C 1
ATOM 1242 O O . LEU A 1 162 ? 3.359 -1.204 0.021 1.00 70.25 162 LEU A O 1
ATOM 1246 N N . SER A 1 163 ? 3.987 -2.958 1.262 1.00 85.69 163 SER A N 1
ATOM 1247 C CA . SER A 1 163 ? 4.102 -3.900 0.151 1.00 85.69 163 SER A CA 1
ATOM 1248 C C . SER A 1 163 ? 2.723 -4.216 -0.418 1.00 85.69 163 SER A C 1
ATOM 1250 O O . SER A 1 163 ? 1.800 -4.545 0.324 1.00 85.69 163 SER A O 1
ATOM 1252 N N . ALA A 1 164 ? 2.582 -4.130 -1.736 1.00 92.25 164 ALA A N 1
ATOM 1253 C CA . ALA A 1 164 ? 1.322 -4.368 -2.412 1.00 92.25 164 ALA A CA 1
ATOM 1254 C C . ALA A 1 164 ? 1.081 -5.868 -2.649 1.00 92.25 164 ALA A C 1
ATOM 1256 O O . ALA A 1 164 ? 1.901 -6.551 -3.265 1.00 92.25 164 ALA A O 1
ATOM 1257 N N . HIS A 1 165 ? -0.077 -6.374 -2.228 1.00 93.31 165 HIS A N 1
ATOM 1258 C CA . HIS A 1 165 ? -0.545 -7.719 -2.567 1.00 93.31 165 HIS A CA 1
ATOM 1259 C C . HIS A 1 165 ? -1.273 -7.709 -3.910 1.00 93.31 165 HIS A C 1
ATOM 1261 O O . HIS A 1 165 ? -2.173 -6.895 -4.120 1.00 93.31 165 HIS A O 1
ATOM 1267 N N . ARG A 1 166 ? -0.936 -8.629 -4.819 1.00 95.44 166 ARG A N 1
ATOM 1268 C CA . ARG A 1 166 ? -1.661 -8.770 -6.086 1.00 95.44 166 ARG A CA 1
ATOM 1269 C C . ARG A 1 166 ? -2.913 -9.622 -5.890 1.00 95.44 166 ARG A C 1
ATOM 1271 O O . ARG A 1 166 ? -2.821 -10.841 -5.761 1.00 95.44 166 ARG A O 1
ATOM 1278 N N . LEU A 1 167 ? -4.072 -8.981 -5.979 1.00 94.81 167 LEU A N 1
ATOM 1279 C CA . LEU A 1 167 ? -5.372 -9.615 -5.808 1.00 94.81 167 LEU A CA 1
ATOM 1280 C C . LEU A 1 167 ? -5.755 -10.496 -7.000 1.00 94.81 167 LEU A C 1
ATOM 1282 O O . LEU A 1 167 ? -5.707 -10.090 -8.165 1.00 94.81 167 LEU A O 1
ATOM 1286 N N . THR A 1 168 ? -6.257 -11.682 -6.685 1.00 94.62 168 THR A N 1
ATOM 1287 C CA . THR A 1 168 ? -7.110 -12.475 -7.567 1.00 94.62 168 THR A CA 1
ATOM 1288 C C . THR A 1 168 ? -8.522 -11.886 -7.643 1.00 94.62 168 THR A C 1
ATOM 1290 O O . THR A 1 168 ? -8.952 -11.101 -6.794 1.00 94.62 168 THR A O 1
ATOM 1293 N N . TYR A 1 169 ? -9.297 -12.314 -8.645 1.00 94.75 169 TYR A N 1
ATOM 1294 C CA . TYR A 1 169 ? -10.706 -11.925 -8.766 1.00 94.75 169 TYR A CA 1
ATOM 1295 C C . TYR A 1 169 ? -11.531 -12.297 -7.521 1.00 94.75 169 TYR A C 1
ATOM 1297 O O . TYR A 1 169 ? -12.329 -11.486 -7.062 1.00 94.75 169 TYR A O 1
ATOM 1305 N N . GLY A 1 170 ? -11.303 -13.486 -6.948 1.00 94.25 170 GLY A N 1
ATOM 1306 C CA . GLY A 1 170 ? -12.035 -13.963 -5.770 1.00 94.25 170 GLY A CA 1
ATOM 1307 C C . GLY A 1 170 ? -11.740 -13.158 -4.501 1.00 94.25 170 GLY A C 1
ATOM 1308 O O . GLY A 1 170 ? -12.642 -12.928 -3.702 1.00 94.25 170 GLY A O 1
ATOM 1309 N N . GLU A 1 171 ? -10.511 -12.666 -4.325 1.00 93.56 171 GLU A N 1
ATOM 1310 C CA . GLU A 1 171 ? -10.176 -11.775 -3.204 1.00 93.56 171 GLU A CA 1
ATOM 1311 C C . GLU A 1 171 ? -10.825 -10.393 -3.375 1.00 93.56 171 GLU A C 1
ATOM 1313 O O . GLU A 1 171 ? -11.386 -9.853 -2.422 1.00 93.56 171 GLU A O 1
ATOM 1318 N N . TRP A 1 172 ? -10.829 -9.836 -4.592 1.00 94.31 172 TRP A N 1
ATOM 1319 C CA . TRP A 1 172 ? -11.511 -8.567 -4.883 1.00 94.31 172 TRP A CA 1
ATOM 1320 C C . TRP A 1 172 ? -13.043 -8.668 -4.739 1.00 94.31 172 TRP A C 1
ATOM 1322 O O . TRP A 1 172 ? -13.678 -7.752 -4.207 1.00 94.31 172 TRP A O 1
ATOM 1332 N N . GLU A 1 173 ? -13.633 -9.800 -5.132 1.00 94.69 173 GLU A N 1
ATOM 1333 C CA . GLU A 1 173 ? -15.041 -10.135 -4.883 1.00 94.69 173 GLU A CA 1
ATOM 1334 C C . GLU A 1 173 ? -15.340 -10.263 -3.383 1.00 94.69 173 GLU A C 1
ATOM 1336 O O . GLU A 1 173 ? -16.297 -9.660 -2.899 1.00 94.69 173 GLU A O 1
ATOM 1341 N N . ALA A 1 174 ? -14.502 -10.970 -2.618 1.00 90.81 174 ALA A N 1
ATOM 1342 C CA . ALA A 1 174 ? -14.680 -11.138 -1.174 1.00 90.81 174 ALA A CA 1
ATOM 1343 C C . ALA A 1 174 ? -14.520 -9.819 -0.388 1.00 90.81 174 ALA A C 1
ATOM 1345 O O . ALA A 1 174 ? -15.186 -9.606 0.629 1.00 90.81 174 ALA A O 1
ATOM 1346 N N . LEU A 1 175 ? -13.710 -8.882 -0.893 1.00 91.31 175 LEU A N 1
ATOM 1347 C CA . LEU A 1 175 ? -13.662 -7.496 -0.412 1.00 91.31 175 LEU A CA 1
ATOM 1348 C C . LEU A 1 175 ? -14.930 -6.695 -0.775 1.00 91.31 175 LEU A C 1
ATOM 1350 O O . LEU A 1 175 ? -15.201 -5.662 -0.158 1.00 91.31 175 LEU A O 1
ATOM 1354 N N . GLY A 1 176 ? -15.758 -7.174 -1.705 1.00 92.69 176 GLY A N 1
ATOM 1355 C CA . GLY A 1 176 ? -17.016 -6.554 -2.131 1.00 92.69 176 GLY A CA 1
ATOM 1356 C C . GLY A 1 176 ? -16.857 -5.544 -3.266 1.00 92.69 176 GLY A C 1
ATOM 1357 O O . GLY A 1 176 ? -17.554 -4.532 -3.263 1.00 92.69 176 GLY A O 1
ATOM 1358 N N . PHE A 1 177 ? -15.930 -5.791 -4.195 1.00 94.06 177 PHE A N 1
ATOM 1359 C CA . PHE A 1 177 ? -15.629 -4.934 -5.350 1.00 94.06 177 PHE A CA 1
ATOM 1360 C C . PHE A 1 177 ? -15.363 -3.448 -5.013 1.00 94.06 177 PHE A C 1
ATOM 1362 O O . PHE A 1 177 ? -15.945 -2.562 -5.649 1.00 94.06 177 PHE A O 1
ATOM 1369 N N . PRO A 1 178 ? -14.499 -3.125 -4.027 1.00 92.69 178 PRO A N 1
ATOM 1370 C CA . PRO A 1 178 ? -14.124 -1.737 -3.763 1.00 92.69 178 PRO A CA 1
ATOM 1371 C C . PRO A 1 178 ? -13.462 -1.091 -4.992 1.00 92.69 178 PRO A C 1
ATOM 1373 O O . PRO A 1 178 ? -12.894 -1.770 -5.856 1.00 92.69 178 PRO A O 1
ATOM 1376 N N . ALA A 1 179 ? -13.573 0.237 -5.068 1.00 94.56 179 ALA A N 1
ATOM 1377 C CA . ALA A 1 179 ? -13.130 1.026 -6.211 1.00 94.56 179 ALA A CA 1
ATOM 1378 C C . ALA A 1 179 ? -11.617 0.901 -6.458 1.00 94.56 179 ALA A C 1
ATOM 1380 O O . ALA A 1 179 ? -10.828 0.797 -5.523 1.00 94.56 179 ALA A O 1
ATOM 1381 N N . VAL A 1 180 ? -11.226 0.945 -7.735 1.00 96.88 180 VAL A N 1
ATOM 1382 C CA . VAL A 1 180 ? -9.836 0.784 -8.177 1.00 96.88 180 VAL A CA 1
ATOM 1383 C C . VAL A 1 180 ? -9.282 2.118 -8.663 1.00 96.88 180 VAL A C 1
ATOM 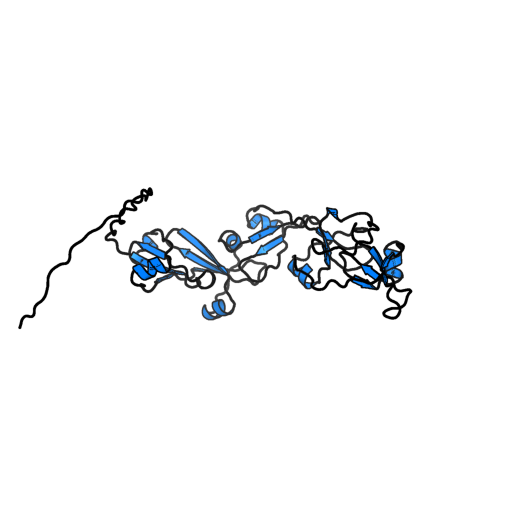1385 O O . VAL A 1 180 ? -9.752 2.671 -9.662 1.00 96.88 180 VAL A O 1
ATOM 1388 N N . THR A 1 181 ? -8.228 2.600 -8.013 1.00 96.00 181 THR A N 1
ATOM 1389 C CA . THR A 1 181 ? -7.452 3.756 -8.473 1.00 96.00 181 THR A CA 1
ATOM 1390 C C . THR A 1 181 ? -6.476 3.326 -9.571 1.00 96.00 181 THR A C 1
ATOM 1392 O O . THR A 1 181 ? -5.858 2.268 -9.504 1.00 96.00 181 THR A O 1
ATOM 1395 N N . THR A 1 182 ? -6.304 4.130 -10.620 1.00 94.81 182 THR A N 1
ATOM 1396 C CA . THR A 1 182 ? -5.257 3.865 -11.623 1.00 94.81 182 THR A CA 1
ATOM 1397 C C . THR A 1 182 ? -4.005 4.640 -11.238 1.00 94.81 182 THR A C 1
ATOM 1399 O O . THR A 1 182 ? -4.039 5.869 -11.193 1.00 94.81 182 THR A O 1
ATOM 1402 N N . ASN A 1 183 ? -2.907 3.936 -10.966 1.00 91.31 183 ASN A N 1
ATOM 1403 C CA . ASN A 1 183 ? -1.602 4.559 -10.811 1.00 91.31 183 ASN A CA 1
ATOM 1404 C C . ASN A 1 183 ? -1.218 5.193 -12.156 1.00 91.31 183 ASN A C 1
ATOM 1406 O O . ASN A 1 183 ? -1.280 4.542 -13.199 1.00 91.31 183 ASN A O 1
ATOM 1410 N N . ARG A 1 184 ? -0.836 6.474 -12.129 1.00 92.38 184 ARG A N 1
ATOM 1411 C CA . ARG A 1 184 ? -0.372 7.223 -13.307 1.00 92.38 184 ARG A CA 1
ATOM 1412 C C . ARG A 1 184 ? 0.841 6.559 -13.964 1.00 92.38 184 ARG A C 1
ATOM 1414 O O . ARG A 1 184 ? 1.041 6.681 -15.168 1.00 92.38 184 ARG A O 1
ATOM 1421 N N . MET A 1 185 ? 1.645 5.876 -13.159 1.00 92.50 185 MET A N 1
ATOM 1422 C CA . MET A 1 185 ? 2.884 5.243 -13.568 1.00 92.50 185 MET A CA 1
ATOM 1423 C C . MET A 1 185 ? 2.640 3.841 -14.132 1.00 92.50 185 MET A C 1
ATOM 1425 O O . MET A 1 185 ? 1.777 3.092 -13.669 1.00 92.50 185 MET A O 1
ATOM 1429 N N . GLY A 1 186 ? 3.447 3.469 -15.119 1.00 94.50 186 GLY A N 1
ATOM 1430 C CA . GLY A 1 186 ? 3.573 2.108 -15.622 1.00 94.50 186 GLY A CA 1
ATOM 1431 C C . GLY A 1 186 ? 4.879 1.459 -15.172 1.00 94.50 186 GLY A C 1
ATOM 1432 O O . GLY A 1 186 ? 5.830 2.157 -14.820 1.00 94.50 186 GLY A O 1
ATOM 1433 N N . VAL A 1 187 ? 4.925 0.129 -15.223 1.00 96.06 187 VAL A N 1
ATOM 1434 C CA . VAL A 1 187 ? 6.152 -0.664 -15.050 1.00 96.06 187 VAL A CA 1
ATOM 1435 C C . VAL A 1 187 ? 6.524 -1.300 -16.383 1.00 96.06 187 VAL A C 1
ATOM 1437 O O . VAL A 1 187 ? 5.697 -1.956 -17.025 1.00 96.06 187 VAL A O 1
ATOM 1440 N N . TYR A 1 188 ? 7.769 -1.091 -16.798 1.00 96.69 188 TYR A N 1
ATOM 1441 C CA . TYR A 1 188 ? 8.269 -1.384 -18.135 1.00 96.69 188 TYR A CA 1
ATOM 1442 C C . TYR A 1 188 ? 9.618 -2.098 -18.102 1.00 96.69 188 TYR A C 1
ATOM 1444 O O . TYR A 1 188 ? 10.323 -2.103 -17.092 1.00 96.69 188 TYR A O 1
ATOM 1452 N N . LYS A 1 189 ? 9.996 -2.663 -19.251 1.00 97.00 189 LYS A N 1
ATOM 1453 C CA . LYS A 1 189 ? 11.375 -3.048 -19.561 1.00 97.00 189 LYS A CA 1
ATOM 1454 C C . LYS A 1 189 ? 11.697 -2.820 -21.037 1.00 97.00 189 LYS A C 1
ATOM 1456 O O . LYS A 1 189 ? 10.796 -2.749 -21.875 1.00 97.00 189 LYS A O 1
ATOM 1461 N N . LEU A 1 190 ? 12.981 -2.755 -21.365 1.00 96.38 190 LEU A N 1
ATOM 1462 C CA . LEU A 1 190 ? 13.473 -2.697 -22.746 1.00 96.38 190 LEU A CA 1
ATOM 1463 C C . LEU A 1 190 ? 13.845 -4.121 -23.210 1.00 96.38 190 LEU A C 1
ATOM 1465 O O . LEU A 1 190 ? 14.258 -4.932 -22.388 1.00 96.38 190 LEU A O 1
ATOM 1469 N N . PRO A 1 191 ? 13.726 -4.481 -24.501 1.00 97.31 191 PRO A N 1
ATOM 1470 C CA . PRO A 1 191 ? 13.937 -5.859 -24.966 1.00 97.31 191 PRO A CA 1
ATOM 1471 C C . PRO A 1 191 ? 15.398 -6.336 -24.907 1.00 97.31 191 PRO A C 1
ATOM 1473 O O . PRO A 1 191 ? 15.658 -7.515 -25.120 1.00 97.31 191 PRO A O 1
ATOM 1476 N N . TRP A 1 192 ? 16.346 -5.430 -24.655 1.00 96.81 192 TRP A N 1
ATOM 1477 C CA . TRP A 1 192 ? 17.792 -5.673 -24.689 1.00 96.81 192 TRP A CA 1
ATOM 1478 C C . TRP A 1 192 ? 18.465 -5.600 -23.301 1.00 96.81 192 TRP A C 1
ATOM 1480 O O . TRP A 1 192 ? 19.682 -5.752 -23.202 1.00 96.81 192 TRP A O 1
ATOM 1490 N N . THR A 1 193 ? 17.700 -5.383 -22.225 1.00 95.69 193 THR A N 1
ATOM 1491 C CA . THR A 1 193 ? 18.184 -5.400 -20.833 1.00 95.69 193 THR A CA 1
ATOM 1492 C C . THR A 1 193 ? 17.122 -5.976 -19.894 1.00 95.69 193 THR A C 1
ATOM 1494 O O . THR A 1 193 ? 15.926 -5.792 -20.112 1.00 95.69 193 THR A O 1
ATOM 1497 N N . ASP A 1 194 ? 17.553 -6.658 -18.834 1.00 95.06 194 ASP A N 1
ATOM 1498 C CA . ASP A 1 194 ? 16.663 -7.196 -17.796 1.00 95.06 194 ASP A CA 1
ATOM 1499 C C . ASP A 1 194 ? 16.225 -6.139 -16.768 1.00 95.06 194 ASP A C 1
ATOM 1501 O O . ASP A 1 194 ? 15.401 -6.421 -15.898 1.00 95.06 194 ASP A O 1
ATOM 1505 N N . ALA A 1 195 ? 16.747 -4.912 -16.870 1.00 93.69 195 ALA A N 1
ATOM 1506 C CA . ALA A 1 195 ? 16.359 -3.799 -16.014 1.00 93.69 195 ALA A CA 1
ATOM 1507 C C . ALA A 1 195 ? 14.864 -3.460 -16.170 1.00 93.69 195 ALA A C 1
ATOM 1509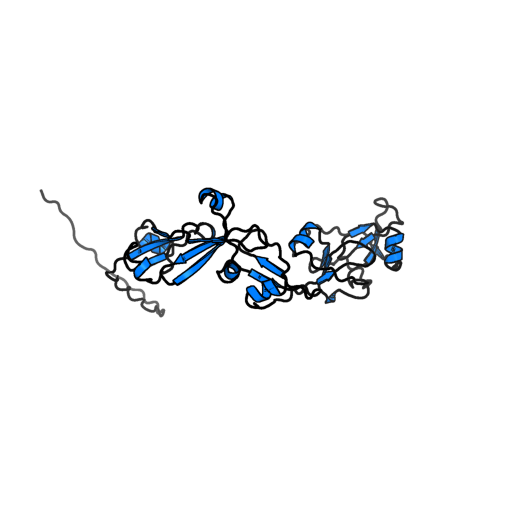 O O . ALA A 1 195 ? 14.392 -3.064 -17.241 1.00 93.69 195 ALA A O 1
ATOM 1510 N N . VAL A 1 196 ? 14.136 -3.590 -15.061 1.00 95.88 196 VAL A N 1
ATOM 1511 C CA . VAL A 1 196 ? 12.755 -3.131 -14.903 1.00 95.88 196 VAL A CA 1
ATOM 1512 C C . VAL A 1 196 ? 12.776 -1.698 -14.384 1.00 95.88 196 VAL A C 1
ATOM 1514 O O . VAL A 1 196 ? 13.602 -1.351 -13.542 1.00 95.88 196 VAL A O 1
ATOM 1517 N N . PHE A 1 197 ? 11.870 -0.859 -14.875 1.00 94.56 197 PHE A N 1
ATOM 1518 C CA . PHE A 1 197 ? 11.753 0.528 -14.437 1.00 94.56 197 PHE A CA 1
ATOM 1519 C C . PHE A 1 197 ? 10.302 0.993 -14.390 1.00 94.56 197 PHE A C 1
ATOM 1521 O O . PHE A 1 197 ? 9.439 0.519 -15.134 1.00 94.56 197 PHE A O 1
ATOM 1528 N N . GLN A 1 198 ? 10.044 1.952 -13.512 1.00 93.00 198 GLN A N 1
ATOM 1529 C CA . GLN A 1 198 ? 8.801 2.707 -13.463 1.00 93.00 198 GLN A CA 1
ATOM 1530 C C . GLN A 1 198 ? 8.916 3.918 -14.408 1.00 93.00 198 GLN A C 1
ATOM 1532 O O . GLN A 1 198 ? 9.993 4.507 -14.494 1.00 93.00 198 GLN A O 1
ATOM 1537 N N . LEU A 1 199 ? 7.850 4.302 -15.121 1.00 91.81 199 LEU A N 1
ATOM 1538 C CA . LEU A 1 199 ? 7.823 5.504 -15.979 1.00 91.81 199 LEU A CA 1
ATOM 1539 C C . LEU A 1 199 ? 6.381 6.008 -16.194 1.00 91.81 199 LEU A C 1
ATOM 1541 O O . LEU A 1 199 ? 5.434 5.221 -16.149 1.00 91.81 199 LEU A O 1
ATOM 1545 N N . ASP A 1 200 ? 6.180 7.299 -16.457 1.00 91.75 200 ASP A N 1
ATOM 1546 C CA . ASP A 1 200 ? 4.888 7.794 -16.969 1.00 91.75 200 ASP A CA 1
ATOM 1547 C C . ASP A 1 200 ? 4.703 7.354 -18.448 1.00 91.75 200 ASP A C 1
ATOM 1549 O O . ASP A 1 200 ? 5.619 7.549 -19.253 1.00 91.75 200 ASP A O 1
ATOM 1553 N N . PRO A 1 201 ? 3.544 6.781 -18.846 1.00 93.19 201 PRO A N 1
ATOM 1554 C CA . PRO A 1 201 ? 3.277 6.343 -20.223 1.00 93.19 201 PRO A CA 1
ATOM 1555 C C . PRO A 1 201 ? 3.551 7.382 -21.324 1.00 93.19 201 PRO A C 1
ATOM 1557 O O . PRO A 1 201 ? 3.867 7.005 -22.451 1.00 93.19 201 PRO A O 1
ATOM 1560 N N . SER A 1 202 ? 3.465 8.681 -21.026 1.00 91.12 202 SER A N 1
ATOM 1561 C CA . SER A 1 202 ? 3.758 9.768 -21.972 1.00 91.12 202 SER A CA 1
ATOM 1562 C C . SER A 1 202 ? 5.232 9.860 -22.394 1.00 91.12 202 SER A C 1
ATOM 1564 O O . SER A 1 202 ? 5.529 10.474 -23.420 1.00 91.12 202 SER A O 1
ATOM 1566 N N . TYR A 1 203 ? 6.148 9.204 -21.673 1.00 90.25 203 TYR A N 1
ATOM 1567 C CA . TYR A 1 203 ? 7.553 9.058 -22.070 1.00 90.25 203 TYR A CA 1
ATOM 1568 C C . TYR A 1 203 ? 7.846 7.748 -22.823 1.00 90.25 203 TYR A C 1
ATOM 1570 O O . TYR A 1 203 ? 9.005 7.459 -23.115 1.00 90.25 203 TYR A O 1
ATOM 1578 N N . ILE A 1 204 ? 6.839 6.941 -23.167 1.00 93.31 204 ILE A N 1
ATOM 1579 C CA . ILE A 1 204 ? 7.016 5.747 -24.006 1.00 93.31 204 ILE A CA 1
ATOM 1580 C C . ILE A 1 204 ? 6.938 6.150 -25.479 1.00 93.31 204 ILE A C 1
ATOM 1582 O O . ILE A 1 204 ? 5.943 6.717 -25.927 1.00 93.31 204 ILE A O 1
ATOM 1586 N N . GLY A 1 205 ? 7.978 5.848 -26.258 1.00 91.56 205 GLY A N 1
ATOM 1587 C CA . GLY A 1 205 ? 8.028 6.239 -27.665 1.00 91.56 205 GLY A CA 1
ATOM 1588 C C . GLY A 1 205 ? 9.439 6.279 -28.257 1.00 91.56 205 GLY A C 1
ATOM 1589 O O . GLY A 1 205 ? 10.391 5.807 -27.636 1.00 91.56 205 GLY A O 1
ATOM 1590 N N . PRO A 1 206 ? 9.588 6.825 -29.477 1.00 90.56 206 PRO A N 1
ATOM 1591 C CA . PRO A 1 206 ? 10.886 7.002 -30.119 1.00 90.56 206 PRO A CA 1
ATOM 1592 C C . PRO A 1 206 ? 11.812 7.917 -29.307 1.00 90.56 206 PRO A C 1
ATOM 1594 O O . PRO A 1 206 ? 11.369 8.932 -28.771 1.00 90.56 206 PRO A O 1
ATOM 1597 N N . ARG A 1 207 ? 13.108 7.583 -29.276 1.00 87.44 207 ARG A N 1
ATOM 1598 C CA . ARG A 1 207 ? 14.154 8.350 -28.579 1.00 87.44 207 ARG A CA 1
ATOM 1599 C C . ARG A 1 207 ? 14.158 9.812 -29.022 1.00 87.44 207 ARG A C 1
ATOM 1601 O O . ARG A 1 207 ? 14.340 10.092 -30.209 1.00 87.44 207 ARG A O 1
ATOM 1608 N N . SER A 1 208 ? 14.034 10.744 -28.079 1.00 78.31 208 SER A N 1
ATOM 1609 C CA . SER A 1 208 ? 14.348 12.146 -28.341 1.00 78.31 208 SER A CA 1
ATOM 1610 C C . SER A 1 208 ? 15.856 12.329 -28.214 1.00 78.31 208 SER A C 1
ATOM 1612 O O . SER A 1 208 ? 16.418 12.097 -27.150 1.00 78.31 208 SER A O 1
ATOM 1614 N N . GLN A 1 209 ? 16.531 12.791 -29.269 1.00 62.78 209 GLN A N 1
ATOM 1615 C CA . GLN A 1 209 ? 17.980 13.069 -29.239 1.00 62.78 209 GLN A CA 1
ATOM 1616 C C . GLN A 1 209 ? 18.345 14.315 -28.400 1.00 62.78 209 GLN A C 1
ATOM 1618 O O . GLN A 1 209 ? 19.407 14.908 -28.589 1.00 62.78 209 GLN A O 1
ATOM 1623 N N . SER A 1 210 ? 17.459 14.758 -27.503 1.00 56.19 210 SER A N 1
ATOM 1624 C CA . SER A 1 210 ? 17.675 15.939 -26.675 1.00 56.19 210 SER A CA 1
ATOM 1625 C C . SER A 1 210 ? 18.853 15.709 -25.732 1.00 56.19 210 SER A C 1
ATOM 1627 O O . SER A 1 210 ? 18.817 14.865 -24.840 1.00 56.19 210 SER A O 1
ATOM 1629 N N . THR A 1 211 ? 19.904 16.502 -25.908 1.00 49.19 211 THR A N 1
ATOM 1630 C CA . THR A 1 211 ? 21.148 16.449 -25.127 1.00 49.19 211 THR A CA 1
ATOM 1631 C C . THR A 1 211 ? 21.006 17.025 -23.717 1.00 49.19 211 THR A C 1
ATOM 1633 O O . THR A 1 211 ? 22.002 17.210 -23.019 1.00 49.19 211 THR A O 1
ATOM 1636 N N . SER A 1 212 ? 19.781 17.323 -23.278 1.00 49.44 212 SER A N 1
ATOM 1637 C CA . SER A 1 212 ? 19.530 17.946 -21.987 1.00 49.44 212 SER A CA 1
ATOM 1638 C C . SER A 1 212 ? 19.881 17.000 -20.841 1.00 49.44 212 SER A C 1
ATOM 1640 O O . SER A 1 212 ? 19.125 16.095 -20.501 1.00 49.44 212 SER A O 1
ATOM 1642 N N . ASN A 1 213 ? 20.993 17.296 -20.171 1.00 48.50 213 ASN A N 1
ATOM 1643 C CA . ASN A 1 213 ? 21.350 16.730 -18.866 1.00 48.50 213 ASN A CA 1
ATOM 1644 C C . ASN A 1 213 ? 20.362 17.159 -17.756 1.00 48.50 213 ASN A C 1
ATOM 1646 O O . ASN A 1 213 ? 20.525 16.785 -16.601 1.00 48.50 213 ASN A O 1
ATOM 1650 N N . VAL A 1 214 ? 19.335 17.944 -18.104 1.00 46.97 214 VAL A N 1
ATOM 1651 C CA . VAL A 1 214 ? 18.231 18.366 -17.240 1.00 46.97 214 VAL A CA 1
ATOM 1652 C C . VAL A 1 214 ? 17.070 17.364 -17.327 1.00 46.97 214 VAL A C 1
ATOM 1654 O O . VAL A 1 214 ? 15.910 17.752 -17.455 1.00 46.97 214 VAL A O 1
ATOM 1657 N N . LEU A 1 215 ? 17.362 16.067 -17.179 1.00 47.09 215 LEU A N 1
ATOM 1658 C CA . LEU A 1 215 ? 16.417 15.146 -16.532 1.00 47.09 215 LEU A CA 1
ATOM 1659 C C . LEU A 1 215 ? 16.510 15.383 -15.019 1.00 47.09 215 LEU A C 1
ATOM 1661 O O . LEU A 1 215 ? 16.953 14.546 -14.236 1.00 47.09 215 LEU A O 1
ATOM 1665 N N . GLY A 1 216 ? 16.160 16.614 -14.641 1.00 42.69 216 GLY A N 1
ATOM 1666 C CA . GLY A 1 216 ? 16.189 17.117 -13.280 1.00 42.69 216 GLY A CA 1
ATOM 1667 C C . GLY A 1 216 ? 15.038 16.535 -12.479 1.00 42.69 216 GLY A C 1
ATOM 1668 O O . GLY A 1 216 ? 14.075 17.247 -12.202 1.00 42.69 216 GLY A O 1
ATOM 1669 N N . VAL A 1 217 ? 15.208 15.273 -12.073 1.00 49.00 217 VAL A N 1
ATOM 1670 C CA . VAL A 1 217 ? 14.320 14.532 -11.167 1.00 49.00 217 VAL A CA 1
ATOM 1671 C C . VAL A 1 217 ? 12.947 14.220 -11.811 1.00 49.00 217 VAL A C 1
ATOM 1673 O O . VAL A 1 217 ? 12.559 14.806 -12.820 1.00 49.00 217 VAL A O 1
ATOM 1676 N N . TRP A 1 218 ? 12.206 13.302 -11.186 1.00 51.62 218 TRP A N 1
ATOM 1677 C CA . TRP A 1 218 ? 10.788 12.987 -11.412 1.00 51.62 218 TRP A CA 1
ATOM 1678 C C . TRP A 1 218 ? 10.437 12.067 -12.596 1.00 51.62 218 TRP A C 1
ATOM 1680 O O . TRP A 1 218 ? 10.809 12.272 -13.748 1.00 51.62 218 TRP A O 1
ATOM 1690 N N . CYS A 1 219 ? 9.582 11.089 -12.277 1.00 53.97 219 CYS A N 1
ATOM 1691 C CA . CYS A 1 219 ? 8.784 10.267 -13.193 1.00 53.97 219 CYS A CA 1
ATOM 1692 C C . CYS A 1 219 ? 9.468 9.121 -13.959 1.00 53.97 219 CYS A C 1
ATOM 1694 O O . CYS A 1 219 ? 8.801 8.528 -14.805 1.00 53.97 219 CYS A O 1
ATOM 1696 N N . GLY A 1 220 ? 10.696 8.709 -13.628 1.00 60.03 220 GLY A N 1
ATOM 1697 C CA . GLY A 1 220 ? 11.193 7.397 -14.057 1.00 60.03 220 GLY A CA 1
ATOM 1698 C C . GLY A 1 220 ? 12.406 6.896 -13.279 1.00 60.03 220 GLY A C 1
ATOM 1699 O O . GLY A 1 220 ? 13.375 7.632 -13.127 1.00 60.03 220 GLY A O 1
ATOM 1700 N N . ALA A 1 221 ? 12.355 5.653 -12.796 1.00 80.75 221 ALA A N 1
ATOM 1701 C CA . ALA A 1 221 ? 13.418 5.050 -11.991 1.00 80.75 221 ALA A CA 1
ATOM 1702 C C . ALA A 1 221 ? 13.558 3.550 -12.273 1.00 80.75 221 ALA A C 1
ATOM 1704 O O . ALA A 1 221 ? 12.556 2.833 -12.371 1.00 80.75 221 ALA A O 1
ATOM 1705 N N . GLN A 1 222 ? 14.804 3.079 -12.356 1.00 89.81 222 GLN A N 1
ATOM 1706 C CA . GLN A 1 222 ? 15.124 1.657 -12.337 1.00 89.81 222 GLN A CA 1
ATOM 1707 C C . GLN A 1 222 ? 14.677 1.080 -10.993 1.00 89.81 222 GLN A C 1
ATOM 1709 O O . GLN A 1 222 ? 15.032 1.614 -9.947 1.00 89.81 222 GLN A O 1
ATOM 1714 N N . LEU A 1 223 ? 13.923 -0.015 -11.027 1.00 91.31 223 LEU A N 1
ATOM 1715 C CA . LEU A 1 223 ? 13.499 -0.720 -9.826 1.00 91.31 223 LEU A CA 1
ATOM 1716 C C . LEU A 1 223 ? 14.529 -1.794 -9.477 1.00 91.31 223 LEU A C 1
ATOM 1718 O O . LEU A 1 223 ? 14.865 -2.643 -10.309 1.00 91.31 223 LEU A O 1
ATOM 1722 N N . SER A 1 224 ? 14.993 -1.803 -8.230 1.00 91.94 224 SER A N 1
ATOM 1723 C CA . SER A 1 224 ? 15.612 -2.996 -7.655 1.00 91.94 224 SER A CA 1
ATOM 1724 C C . SER A 1 224 ? 14.594 -4.137 -7.581 1.00 91.94 224 SER A C 1
ATOM 1726 O O . SER A 1 224 ? 13.378 -3.928 -7.574 1.00 91.94 224 SER A O 1
ATOM 1728 N N . TYR A 1 225 ? 15.085 -5.373 -7.475 1.00 91.75 225 TYR A N 1
ATOM 1729 C CA . TYR A 1 225 ? 14.214 -6.538 -7.306 1.00 91.75 225 TYR A CA 1
ATOM 1730 C C . TYR A 1 225 ? 13.319 -6.414 -6.059 1.00 91.75 225 TYR A C 1
ATOM 1732 O O . TYR A 1 225 ? 12.136 -6.735 -6.123 1.00 91.75 225 TYR A O 1
ATOM 1740 N N . SER A 1 226 ? 13.854 -5.872 -4.959 1.00 91.44 226 SER A N 1
ATOM 1741 C CA . SER A 1 226 ? 13.112 -5.597 -3.724 1.00 91.44 226 SER A CA 1
ATOM 1742 C C . SER A 1 226 ? 12.014 -4.546 -3.897 1.00 91.44 226 SER A C 1
ATOM 1744 O O . SER A 1 226 ? 10.915 -4.755 -3.398 1.00 91.44 226 SER A O 1
ATOM 1746 N N . GLU A 1 227 ? 12.257 -3.454 -4.626 1.00 91.44 227 GLU A N 1
ATOM 1747 C CA . GLU A 1 227 ? 11.223 -2.439 -4.903 1.00 91.44 227 GLU A CA 1
ATOM 1748 C C . GLU A 1 227 ? 10.150 -2.983 -5.852 1.00 91.44 227 GLU A C 1
ATOM 1750 O O . GLU A 1 227 ? 8.959 -2.762 -5.652 1.00 91.44 227 GLU A O 1
ATOM 1755 N N . TRP A 1 228 ? 10.544 -3.765 -6.859 1.00 92.94 228 TRP A N 1
ATOM 1756 C CA . TRP A 1 228 ? 9.592 -4.427 -7.748 1.00 92.94 228 TRP A CA 1
ATOM 1757 C C . TRP A 1 228 ? 8.713 -5.446 -7.003 1.00 92.94 228 TRP A C 1
ATOM 1759 O O . TRP A 1 228 ? 7.503 -5.475 -7.226 1.00 92.94 228 TRP A O 1
ATOM 1769 N N . GLN A 1 229 ? 9.282 -6.231 -6.081 1.00 92.38 229 GLN A N 1
ATOM 1770 C CA . GLN A 1 229 ? 8.515 -7.103 -5.181 1.00 92.38 229 GLN A CA 1
ATOM 1771 C C . GLN A 1 229 ? 7.616 -6.311 -4.227 1.00 92.38 229 GLN A C 1
ATOM 1773 O O . GLN A 1 229 ? 6.462 -6.685 -4.037 1.00 92.38 229 GLN A O 1
ATOM 1778 N N . HIS A 1 230 ? 8.105 -5.199 -3.675 1.00 89.69 230 HIS A N 1
ATOM 1779 C CA . HIS A 1 230 ? 7.322 -4.297 -2.829 1.00 89.69 230 HIS A CA 1
ATOM 1780 C C . HIS A 1 230 ? 6.092 -3.742 -3.564 1.00 89.69 230 HIS A C 1
ATOM 1782 O O . HIS A 1 230 ? 5.032 -3.596 -2.971 1.00 89.69 230 HIS A O 1
ATOM 1788 N N . PHE A 1 231 ? 6.174 -3.534 -4.878 1.00 91.25 231 PHE A N 1
ATOM 1789 C CA . PHE A 1 231 ? 5.032 -3.158 -5.715 1.00 91.25 231 PHE A CA 1
ATOM 1790 C C . PHE A 1 231 ? 4.112 -4.322 -6.135 1.00 91.25 231 PHE A C 1
ATOM 1792 O O . PHE A 1 231 ? 3.227 -4.124 -6.970 1.00 91.25 231 PHE A O 1
ATOM 1799 N N . GLY A 1 232 ? 4.290 -5.519 -5.567 1.00 92.00 232 GLY A N 1
ATOM 1800 C CA . GLY A 1 232 ? 3.506 -6.718 -5.881 1.00 92.00 232 GLY A CA 1
ATOM 1801 C C . GLY A 1 232 ? 3.973 -7.461 -7.134 1.00 92.00 232 GLY A C 1
ATOM 1802 O O . GLY A 1 232 ? 3.216 -8.242 -7.708 1.00 92.00 232 GLY A O 1
ATOM 1803 N N . SER A 1 233 ? 5.208 -7.214 -7.584 1.00 94.19 233 SER A N 1
ATOM 1804 C CA . SER A 1 233 ? 5.805 -7.798 -8.793 1.00 94.19 233 SER A CA 1
ATOM 1805 C C . SER A 1 233 ? 4.964 -7.619 -10.075 1.00 94.19 233 SER A C 1
ATOM 1807 O O . SER A 1 233 ? 4.697 -8.597 -10.784 1.00 94.19 233 SER A O 1
ATOM 1809 N N . PRO A 1 234 ? 4.553 -6.384 -10.433 1.00 94.94 234 PRO A N 1
ATOM 1810 C CA . PRO A 1 234 ? 3.742 -6.138 -11.619 1.00 94.94 234 PRO A CA 1
ATOM 1811 C C . PRO A 1 234 ? 4.486 -6.529 -12.896 1.00 94.94 234 PRO A C 1
ATOM 1813 O O . PRO A 1 234 ? 5.660 -6.197 -13.079 1.00 94.94 234 PRO A O 1
ATOM 1816 N N . ALA A 1 235 ? 3.793 -7.224 -13.800 1.00 94.31 235 ALA A N 1
ATOM 1817 C CA . ALA A 1 235 ? 4.369 -7.676 -15.062 1.00 94.31 235 ALA A CA 1
ATOM 1818 C C . ALA A 1 235 ? 4.854 -6.474 -15.908 1.00 94.31 235 ALA A C 1
ATOM 1820 O O . ALA A 1 235 ? 4.034 -5.631 -16.283 1.00 94.31 235 ALA A O 1
ATOM 1821 N N . PRO A 1 236 ? 6.159 -6.370 -16.230 1.00 96.44 236 PRO A N 1
ATOM 1822 C CA . PRO A 1 236 ? 6.685 -5.227 -16.967 1.00 96.44 236 PRO A CA 1
ATOM 1823 C C . PRO A 1 236 ? 6.270 -5.280 -18.440 1.00 96.44 236 PRO A C 1
ATOM 1825 O O . PRO A 1 236 ? 6.553 -6.253 -19.148 1.00 96.44 236 PRO A O 1
ATOM 1828 N N . GLN A 1 237 ? 5.668 -4.201 -18.945 1.00 97.31 237 GLN A N 1
ATOM 1829 C CA . GLN A 1 237 ? 5.405 -4.068 -20.376 1.00 97.31 237 GLN A CA 1
ATOM 1830 C C . GLN A 1 237 ? 6.732 -3.882 -21.124 1.00 97.31 237 GLN A C 1
ATOM 1832 O O . GLN A 1 237 ? 7.508 -2.973 -20.833 1.00 97.31 237 GLN A O 1
ATOM 1837 N N . THR A 1 238 ? 6.998 -4.730 -22.120 1.00 97.56 238 THR A N 1
ATOM 1838 C CA . THR A 1 238 ? 8.192 -4.567 -22.963 1.00 97.56 238 THR A CA 1
ATOM 1839 C C . THR A 1 238 ? 7.948 -3.470 -23.999 1.00 97.56 238 THR A C 1
ATOM 1841 O O . THR A 1 238 ? 6.982 -3.541 -24.759 1.00 97.56 238 THR A O 1
ATOM 1844 N N . VAL A 1 239 ? 8.819 -2.462 -24.036 1.00 97.00 239 VAL A N 1
ATOM 1845 C CA . VAL A 1 239 ? 8.736 -1.304 -24.943 1.00 97.00 239 VAL A CA 1
ATOM 1846 C C . VAL A 1 239 ? 10.020 -1.167 -25.754 1.00 97.00 239 VAL A C 1
ATOM 1848 O O . VAL A 1 239 ? 11.096 -1.490 -25.268 1.00 97.00 239 VAL A O 1
ATOM 1851 N N . ALA A 1 240 ? 9.930 -0.706 -27.003 1.00 94.94 240 ALA A N 1
ATOM 1852 C CA . ALA A 1 240 ? 11.104 -0.607 -27.878 1.00 94.94 240 ALA A CA 1
ATOM 1853 C C . ALA A 1 240 ? 12.098 0.479 -27.421 1.00 94.94 240 ALA A C 1
ATOM 1855 O O . ALA A 1 240 ? 13.311 0.284 -27.506 1.00 94.94 240 ALA A O 1
ATOM 1856 N N . SER A 1 241 ? 11.571 1.610 -26.945 1.00 93.44 241 SER A N 1
ATOM 1857 C CA . SER A 1 241 ? 12.321 2.692 -26.309 1.00 93.44 241 SER A CA 1
ATOM 1858 C C . SER A 1 241 ? 11.395 3.620 -25.523 1.00 93.44 241 SER A C 1
ATOM 1860 O O . SER A 1 241 ? 10.167 3.492 -25.544 1.00 93.44 241 SER A O 1
ATOM 1862 N N . THR A 1 242 ? 12.027 4.568 -24.852 1.00 91.81 242 THR A N 1
ATOM 1863 C CA . THR A 1 242 ? 11.451 5.718 -24.174 1.00 91.81 242 THR A CA 1
ATOM 1864 C C . THR A 1 242 ? 11.917 6.995 -24.882 1.00 91.81 242 THR A C 1
ATOM 1866 O O . THR A 1 242 ? 12.972 7.027 -25.519 1.00 91.81 242 THR A O 1
ATOM 1869 N N . THR A 1 243 ? 11.159 8.080 -24.762 1.00 90.06 243 THR A N 1
ATOM 1870 C CA . THR A 1 243 ? 11.523 9.384 -25.337 1.00 90.06 243 THR A CA 1
ATOM 1871 C C . THR A 1 243 ? 12.701 10.041 -24.615 1.00 90.06 243 THR A C 1
ATOM 1873 O O . THR A 1 243 ? 13.287 10.976 -25.154 1.00 90.06 243 THR A O 1
ATOM 1876 N N . VAL A 1 244 ? 13.056 9.541 -23.428 1.00 84.19 244 VAL A N 1
ATOM 1877 C CA . VAL A 1 244 ? 14.082 10.079 -22.523 1.00 84.19 244 VAL A CA 1
ATOM 1878 C C . VAL A 1 244 ? 15.352 9.223 -22.443 1.00 84.19 244 VAL A C 1
ATOM 1880 O O . VAL A 1 244 ? 16.283 9.616 -21.747 1.00 84.19 244 VAL A O 1
ATOM 1883 N N . ASP A 1 245 ? 15.424 8.081 -23.141 1.00 86.94 245 ASP A N 1
ATOM 1884 C CA . ASP A 1 245 ? 16.655 7.286 -23.189 1.00 86.94 245 ASP A CA 1
ATOM 1885 C C . ASP A 1 245 ? 17.631 7.728 -24.280 1.00 86.94 245 ASP A C 1
ATOM 1887 O O . ASP A 1 245 ? 17.250 8.089 -25.398 1.00 86.94 245 ASP A O 1
ATOM 1891 N N . ARG A 1 246 ? 18.920 7.666 -23.939 1.00 87.69 246 ARG A N 1
ATOM 1892 C CA . ARG A 1 246 ? 20.029 8.014 -24.820 1.00 87.69 246 ARG A CA 1
ATOM 1893 C C . ARG A 1 246 ? 21.206 7.060 -24.643 1.00 87.69 246 ARG A C 1
ATOM 1895 O O . ARG A 1 246 ? 21.397 6.432 -23.605 1.00 87.69 246 ARG A O 1
ATOM 1902 N N . PHE A 1 247 ? 22.007 6.986 -25.697 1.00 90.06 247 PHE A N 1
ATOM 1903 C CA . PHE A 1 247 ? 23.292 6.302 -25.705 1.00 90.06 247 PHE A CA 1
ATOM 1904 C C . PHE A 1 247 ? 24.369 7.365 -25.841 1.00 90.06 247 PHE A C 1
ATOM 1906 O O . PHE A 1 247 ? 24.212 8.302 -26.631 1.00 90.06 247 PHE A O 1
ATOM 1913 N N . ILE A 1 248 ? 25.432 7.249 -25.054 1.00 86.88 248 ILE A N 1
ATOM 1914 C CA . ILE A 1 248 ? 26.459 8.282 -24.952 1.00 86.88 248 ILE A CA 1
ATOM 1915 C C . ILE A 1 248 ? 27.856 7.680 -25.024 1.00 86.88 248 ILE A C 1
ATOM 1917 O O . ILE A 1 248 ? 28.075 6.552 -24.588 1.00 86.88 248 ILE A O 1
ATOM 1921 N N . VAL A 1 249 ? 28.803 8.465 -25.528 1.00 86.31 249 VAL A N 1
ATOM 1922 C CA . VAL A 1 249 ? 30.233 8.253 -25.273 1.00 86.31 249 VAL A CA 1
ATOM 1923 C C . VAL A 1 249 ? 30.669 9.252 -24.207 1.00 86.31 249 VAL A C 1
ATOM 1925 O O . VAL A 1 249 ? 30.339 10.442 -24.283 1.00 86.31 249 VAL A O 1
ATOM 1928 N N . ASN A 1 250 ? 31.361 8.771 -23.175 1.00 70.62 250 ASN A N 1
ATOM 1929 C CA . ASN A 1 250 ? 31.799 9.627 -22.078 1.00 70.62 250 ASN A CA 1
ATOM 1930 C C . ASN A 1 250 ? 33.012 10.455 -22.525 1.00 70.62 250 ASN A C 1
ATOM 1932 O O . ASN A 1 250 ? 34.124 9.946 -22.609 1.00 70.62 250 ASN A O 1
ATOM 1936 N N . GLY A 1 251 ? 32.796 11.740 -22.807 1.00 56.72 251 GLY A N 1
ATOM 1937 C CA . GLY A 1 251 ? 33.809 12.634 -23.367 1.00 56.72 251 GLY A CA 1
ATOM 1938 C C . GLY A 1 251 ? 34.844 13.175 -22.374 1.00 56.72 251 GLY A C 1
ATOM 1939 O O . GLY A 1 251 ? 35.476 14.180 -22.692 1.00 56.72 251 GLY A O 1
ATOM 1940 N N . GLN A 1 252 ? 35.002 12.590 -21.178 1.00 59.19 252 GLN A N 1
ATOM 1941 C CA . GLN A 1 252 ? 36.096 12.929 -20.256 1.00 59.19 252 GLN A CA 1
ATOM 1942 C C . GLN A 1 252 ? 37.307 12.005 -20.481 1.00 59.19 252 GLN A C 1
ATOM 1944 O O . GLN A 1 252 ? 37.272 10.854 -20.037 1.00 59.19 252 GLN A O 1
ATOM 1949 N N . PRO A 1 253 ? 38.399 12.492 -21.108 1.00 58.16 253 PRO A N 1
ATOM 1950 C CA . PRO A 1 253 ? 39.542 11.646 -21.429 1.00 58.16 253 PRO A CA 1
ATOM 1951 C C . PRO A 1 253 ? 40.199 11.086 -20.163 1.00 58.16 253 PRO A C 1
ATOM 1953 O O . PRO A 1 253 ? 40.474 11.825 -19.215 1.00 58.16 253 PRO A O 1
ATOM 1956 N N . GLY A 1 254 ? 40.488 9.784 -20.167 1.00 64.38 254 GLY A N 1
ATOM 1957 C CA . GLY A 1 254 ? 41.273 9.116 -19.124 1.00 64.38 254 GLY A CA 1
ATOM 1958 C C . GLY A 1 254 ? 40.496 8.544 -17.932 1.00 64.38 254 GLY A C 1
ATOM 1959 O O . GLY A 1 254 ? 41.127 7.944 -17.066 1.00 64.38 254 GLY A O 1
ATOM 1960 N N . TRP A 1 255 ? 39.164 8.676 -17.877 1.00 67.19 255 TRP A N 1
ATOM 1961 C CA . TRP A 1 255 ? 38.336 8.011 -16.849 1.00 67.19 255 TRP A CA 1
ATOM 1962 C C . TRP A 1 255 ? 37.787 6.651 -17.287 1.00 67.19 255 TRP A C 1
ATOM 1964 O O . TRP A 1 255 ? 37.659 5.741 -16.470 1.00 67.19 255 TRP A O 1
ATOM 1974 N N . VAL A 1 256 ? 37.475 6.509 -18.573 1.00 72.94 256 VAL A N 1
ATOM 1975 C CA . VAL A 1 256 ? 37.042 5.268 -19.229 1.00 72.94 256 VAL A CA 1
ATOM 1976 C C . VAL A 1 256 ? 37.659 5.216 -20.632 1.00 72.94 256 VAL A C 1
ATOM 1978 O O . VAL A 1 256 ? 38.078 6.262 -21.130 1.00 72.94 256 VAL A O 1
ATOM 1981 N N . PRO A 1 257 ? 37.752 4.039 -21.274 1.00 77.81 257 PRO A N 1
ATOM 1982 C CA . PRO A 1 257 ? 38.149 3.942 -22.676 1.00 77.81 257 PRO A CA 1
ATOM 1983 C C . PRO A 1 257 ? 37.219 4.740 -23.605 1.00 77.81 257 PRO A C 1
ATOM 1985 O O . PRO A 1 257 ? 36.000 4.730 -23.429 1.00 77.81 257 PRO A O 1
ATOM 1988 N N . ASP A 1 258 ? 37.801 5.406 -24.606 1.00 70.19 258 ASP A N 1
ATOM 1989 C CA . ASP A 1 258 ? 37.092 6.322 -25.518 1.00 70.19 258 ASP A CA 1
ATOM 1990 C C . ASP A 1 258 ? 36.042 5.621 -26.417 1.00 70.19 258 ASP A C 1
ATOM 1992 O O . ASP A 1 258 ? 35.225 6.284 -27.056 1.00 70.19 258 ASP A O 1
ATOM 1996 N N . ASP A 1 259 ? 36.059 4.285 -26.484 1.00 77.56 259 ASP A N 1
ATOM 1997 C CA . ASP A 1 259 ? 35.140 3.442 -27.257 1.00 77.56 259 ASP A CA 1
ATOM 1998 C C . ASP A 1 259 ? 33.933 2.924 -26.450 1.00 77.56 259 ASP A C 1
ATOM 2000 O O . ASP A 1 259 ? 33.056 2.259 -27.008 1.00 77.56 259 ASP A O 1
ATOM 2004 N N . TRP A 1 260 ? 33.849 3.228 -25.149 1.00 89.00 260 TRP A N 1
ATOM 2005 C CA . TRP A 1 260 ? 32.758 2.757 -24.293 1.00 89.00 260 TRP A CA 1
ATOM 2006 C C . TRP A 1 260 ? 31.453 3.521 -24.527 1.00 89.00 260 TRP A C 1
ATOM 2008 O O . TRP A 1 260 ? 31.373 4.743 -24.371 1.00 89.00 260 TRP A O 1
ATOM 2018 N N . ILE A 1 261 ? 30.393 2.764 -24.818 1.00 90.69 261 ILE A N 1
ATOM 2019 C CA . ILE A 1 261 ? 29.031 3.277 -24.958 1.00 90.69 261 ILE A CA 1
ATOM 2020 C C . ILE A 1 261 ? 28.283 3.056 -23.644 1.00 90.69 261 ILE A C 1
ATOM 2022 O O . ILE A 1 261 ? 28.157 1.930 -23.162 1.00 90.69 261 ILE A O 1
ATOM 2026 N N . PHE A 1 262 ? 27.744 4.129 -23.077 1.00 90.00 262 PHE A N 1
ATOM 2027 C CA . PHE A 1 262 ? 26.872 4.081 -21.907 1.00 90.00 262 PHE A CA 1
ATOM 2028 C C . PHE A 1 262 ? 25.416 4.278 -22.320 1.00 90.00 262 PHE A C 1
ATOM 2030 O O . PHE A 1 262 ? 25.119 5.019 -23.259 1.00 90.00 262 PHE A O 1
ATOM 2037 N N . TYR A 1 263 ? 24.515 3.624 -21.598 1.00 89.56 263 TYR A N 1
ATOM 2038 C CA . TYR A 1 263 ? 23.094 3.931 -21.595 1.00 89.56 263 TYR A CA 1
ATOM 2039 C C . TYR A 1 263 ? 22.815 4.893 -20.447 1.00 89.56 263 TYR A C 1
ATOM 2041 O O . TYR A 1 263 ? 23.350 4.727 -19.349 1.00 89.56 263 TYR A O 1
ATOM 2049 N N . ASP A 1 264 ? 21.964 5.873 -20.719 1.00 85.81 264 ASP A N 1
ATOM 2050 C CA . ASP A 1 264 ? 21.454 6.835 -19.754 1.00 85.81 264 ASP A CA 1
ATOM 2051 C C . ASP A 1 264 ? 19.947 6.996 -19.999 1.00 85.81 264 ASP A C 1
ATOM 2053 O O . ASP A 1 264 ? 19.520 7.346 -21.106 1.00 85.81 264 ASP A O 1
ATOM 2057 N N . GLY A 1 265 ? 19.134 6.660 -18.999 1.00 86.50 265 GLY A N 1
ATOM 2058 C CA . GLY A 1 265 ? 17.678 6.679 -19.104 1.00 86.50 265 GLY A CA 1
ATOM 2059 C C . GLY A 1 265 ? 16.975 5.934 -17.962 1.00 86.50 265 GLY A C 1
ATOM 2060 O O . GLY A 1 265 ? 17.607 5.553 -16.977 1.00 86.50 265 GLY A O 1
ATOM 2061 N N . PRO A 1 266 ? 15.658 5.680 -18.082 1.00 89.06 266 PRO A N 1
ATOM 2062 C CA . PRO A 1 266 ? 14.844 5.104 -17.007 1.00 89.06 266 PRO A CA 1
ATOM 2063 C C . PRO A 1 266 ? 15.303 3.724 -16.521 1.00 89.06 266 PRO A C 1
ATOM 2065 O O . PRO A 1 266 ? 15.091 3.390 -15.361 1.00 89.06 266 PRO A O 1
ATOM 2068 N N . ALA A 1 267 ? 15.968 2.935 -17.372 1.00 90.31 267 ALA A N 1
ATOM 2069 C CA . ALA A 1 267 ? 16.534 1.639 -16.995 1.00 90.31 267 ALA A CA 1
ATOM 2070 C C . ALA A 1 267 ? 17.865 1.730 -16.208 1.00 90.31 267 ALA A C 1
ATOM 2072 O O . ALA A 1 267 ? 18.459 0.691 -15.921 1.00 90.31 267 ALA A O 1
ATOM 2073 N N . GLY A 1 268 ? 18.332 2.939 -15.870 1.00 87.06 268 GLY A N 1
ATOM 2074 C CA . GLY A 1 268 ? 19.550 3.209 -15.099 1.00 87.06 268 GLY A CA 1
ATOM 2075 C C . GLY A 1 268 ? 20.662 3.879 -15.915 1.00 87.06 268 GLY A C 1
ATOM 2076 O O . GLY A 1 268 ? 20.476 4.241 -17.075 1.00 87.06 268 GLY A O 1
ATOM 2077 N N . TYR A 1 269 ? 21.843 4.012 -15.305 1.00 86.38 269 TYR A N 1
ATOM 2078 C CA . TYR A 1 269 ? 23.070 4.474 -15.965 1.00 86.38 269 TYR A CA 1
ATOM 2079 C C . TYR A 1 269 ? 24.129 3.368 -15.918 1.00 86.38 269 TYR A C 1
ATOM 2081 O O . TYR A 1 269 ? 24.576 2.988 -14.834 1.00 86.38 269 TYR A O 1
ATOM 2089 N N . PHE A 1 270 ? 24.525 2.822 -17.070 1.00 88.06 270 PHE A N 1
ATOM 2090 C CA . PHE A 1 270 ? 25.472 1.701 -17.128 1.00 88.06 270 PHE A CA 1
ATOM 2091 C C . PHE A 1 270 ? 26.211 1.592 -18.468 1.00 88.06 270 PHE A C 1
ATOM 2093 O O . PHE A 1 270 ? 25.734 2.045 -19.507 1.00 88.06 270 PHE A O 1
ATOM 2100 N N . HIS A 1 271 ? 27.387 0.957 -18.442 1.00 90.81 271 HIS A N 1
ATOM 2101 C CA . HIS A 1 271 ? 28.137 0.601 -19.647 1.00 90.81 271 HIS A CA 1
ATOM 2102 C C . HIS A 1 271 ? 27.424 -0.529 -20.407 1.00 90.81 271 HIS A C 1
ATOM 2104 O O . HIS A 1 271 ? 27.066 -1.553 -19.823 1.00 90.81 271 HIS A O 1
ATOM 2110 N N . VAL A 1 272 ? 27.228 -0.345 -21.710 1.00 93.69 272 VAL A N 1
ATOM 2111 C CA . VAL A 1 272 ? 26.459 -1.238 -22.579 1.00 93.69 272 VAL A CA 1
ATOM 2112 C C . VAL A 1 272 ? 27.415 -2.106 -23.386 1.00 93.69 272 VAL A C 1
ATOM 2114 O O . VAL A 1 272 ? 28.262 -1.599 -24.117 1.00 93.69 272 VAL A O 1
ATOM 2117 N N . SER A 1 273 ? 27.255 -3.428 -23.321 1.00 94.31 273 SER A N 1
ATOM 2118 C CA . SER A 1 273 ? 28.029 -4.322 -24.189 1.00 94.31 273 SER A CA 1
ATOM 2119 C C . SER A 1 273 ? 27.677 -4.122 -25.669 1.00 94.31 273 SER A C 1
ATOM 2121 O O . SER A 1 273 ? 26.538 -3.800 -26.013 1.00 94.31 273 SER A O 1
ATOM 2123 N N . ALA A 1 274 ? 28.617 -4.408 -26.575 1.00 93.25 274 ALA A N 1
ATOM 2124 C CA . ALA A 1 274 ? 28.375 -4.321 -28.020 1.00 93.25 274 ALA A CA 1
ATOM 2125 C C . ALA A 1 274 ? 27.140 -5.131 -28.479 1.00 93.25 274 ALA A C 1
ATOM 2127 O O . ALA A 1 274 ? 26.416 -4.699 -29.374 1.00 93.25 274 ALA A O 1
ATOM 2128 N N . ALA A 1 275 ? 26.856 -6.267 -27.827 1.00 95.88 275 ALA A N 1
ATOM 2129 C CA . ALA A 1 275 ? 25.668 -7.078 -28.088 1.00 95.88 275 ALA A CA 1
ATOM 2130 C C . ALA A 1 275 ? 24.363 -6.381 -27.657 1.00 95.88 275 ALA A C 1
ATOM 2132 O O . ALA A 1 275 ? 23.395 -6.380 -28.414 1.00 95.88 275 ALA A O 1
ATOM 2133 N N . GLN A 1 276 ? 24.339 -5.746 -26.480 1.00 95.94 276 GLN A N 1
ATOM 2134 C CA . GLN A 1 276 ? 23.185 -4.966 -26.016 1.00 95.94 276 GLN A CA 1
ATOM 2135 C C . GLN A 1 276 ? 22.968 -3.709 -26.869 1.00 95.94 276 GLN A C 1
ATOM 2137 O O . GLN A 1 276 ? 21.831 -3.396 -27.206 1.00 95.94 276 GLN A O 1
ATOM 2142 N N . TRP A 1 277 ? 24.038 -3.018 -27.279 1.00 95.25 277 TRP A N 1
ATOM 2143 C CA . TRP A 1 277 ? 23.939 -1.854 -28.167 1.00 95.25 277 TRP A CA 1
ATOM 2144 C C . TRP A 1 277 ? 23.409 -2.243 -29.554 1.00 95.25 277 TRP A C 1
ATOM 2146 O O . TRP A 1 277 ? 22.509 -1.582 -30.073 1.00 95.25 277 TRP A O 1
ATOM 2156 N N . ALA A 1 278 ? 23.876 -3.363 -30.119 1.00 96.69 278 ALA A N 1
ATOM 2157 C CA . ALA A 1 278 ? 23.320 -3.928 -31.349 1.00 96.69 278 ALA A CA 1
ATOM 2158 C C . ALA A 1 278 ? 21.837 -4.318 -31.188 1.00 96.69 278 ALA A C 1
ATOM 2160 O O . ALA A 1 278 ? 21.015 -3.966 -32.034 1.00 96.69 278 ALA A O 1
ATOM 2161 N N . ALA A 1 279 ? 21.464 -4.959 -30.075 1.00 95.69 279 ALA A N 1
ATOM 2162 C CA . ALA A 1 279 ? 20.073 -5.299 -29.760 1.00 95.69 279 ALA A CA 1
ATOM 2163 C C . ALA A 1 279 ? 19.177 -4.063 -29.517 1.00 95.69 279 ALA A C 1
ATOM 2165 O O . ALA A 1 279 ? 17.976 -4.112 -29.776 1.00 95.69 279 ALA A O 1
ATOM 2166 N N . ALA A 1 280 ? 19.751 -2.931 -29.096 1.00 94.88 280 ALA A N 1
ATOM 2167 C CA . ALA A 1 280 ? 19.078 -1.632 -29.007 1.00 94.88 280 ALA A CA 1
ATOM 2168 C C . ALA A 1 280 ? 18.933 -0.903 -30.364 1.00 94.88 280 ALA A C 1
ATOM 2170 O O . ALA A 1 280 ? 18.362 0.196 -30.413 1.00 94.88 280 ALA A O 1
ATOM 2171 N N . GLY A 1 281 ? 19.436 -1.503 -31.451 1.00 95.38 281 GLY A N 1
ATOM 2172 C CA . GLY A 1 281 ? 19.401 -0.982 -32.820 1.00 95.38 281 GLY A CA 1
ATOM 2173 C C . GLY A 1 281 ? 20.622 -0.148 -33.224 1.00 95.38 281 GLY A C 1
ATOM 2174 O O . GLY A 1 281 ? 20.503 0.666 -34.135 1.00 95.38 281 GLY A O 1
ATOM 2175 N N . SER A 1 282 ? 21.757 -0.295 -32.530 1.00 95.06 282 SER A N 1
ATOM 2176 C CA . SER A 1 282 ? 22.985 0.503 -32.704 1.00 95.06 282 SER A CA 1
ATOM 2177 C C . SER A 1 282 ? 22.743 2.021 -32.849 1.00 95.06 282 SER A C 1
ATOM 2179 O O . SER A 1 282 ? 23.241 2.639 -33.794 1.00 95.06 282 SER A O 1
ATOM 2181 N N . PRO A 1 283 ? 21.972 2.657 -31.941 1.00 92.25 283 PRO A N 1
ATOM 2182 C CA . PRO A 1 283 ? 21.747 4.099 -31.985 1.00 92.25 283 PRO A CA 1
ATOM 2183 C C . PRO A 1 283 ? 23.074 4.857 -31.902 1.00 92.25 283 PRO A C 1
ATOM 2185 O O . PRO A 1 283 ? 23.912 4.553 -31.051 1.00 92.25 283 PRO A O 1
ATOM 2188 N N . ALA A 1 284 ? 23.248 5.856 -32.770 1.00 90.75 284 ALA A N 1
ATOM 2189 C CA . ALA A 1 284 ? 24.431 6.708 -32.771 1.00 90.75 284 ALA A CA 1
ATOM 2190 C C . ALA A 1 284 ? 24.579 7.405 -31.402 1.00 90.75 284 ALA A C 1
ATOM 2192 O O . ALA A 1 284 ? 23.657 8.125 -31.001 1.00 90.75 284 ALA A O 1
ATOM 2193 N N . PRO A 1 285 ? 25.687 7.189 -30.670 1.00 89.12 285 PRO A N 1
ATOM 2194 C CA . PRO A 1 285 ? 25.851 7.770 -29.349 1.00 89.12 285 PRO A CA 1
ATOM 2195 C C . PRO A 1 285 ? 26.137 9.273 -29.440 1.00 89.12 285 PRO A C 1
ATOM 2197 O O . PRO A 1 285 ? 26.801 9.740 -30.367 1.00 89.12 285 PRO A O 1
ATOM 2200 N N . THR A 1 286 ? 25.666 10.037 -28.456 1.00 84.88 286 THR A N 1
ATOM 2201 C CA . THR A 1 286 ? 26.002 11.462 -28.320 1.00 84.88 286 THR A CA 1
ATOM 2202 C C . THR A 1 286 ? 27.211 11.650 -27.404 1.00 84.88 286 THR A C 1
ATOM 2204 O O . THR A 1 286 ? 27.364 10.962 -26.397 1.00 84.88 286 THR A O 1
ATOM 2207 N N . ALA A 1 287 ? 28.104 12.580 -27.745 1.00 77.12 287 ALA A N 1
ATOM 2208 C CA . ALA A 1 287 ? 29.207 12.946 -26.862 1.00 77.12 287 ALA A CA 1
ATOM 2209 C C . ALA A 1 287 ? 28.703 13.907 -25.778 1.00 77.12 287 ALA A C 1
ATOM 2211 O O . ALA A 1 287 ? 28.206 14.988 -26.102 1.00 77.12 287 ALA A O 1
ATOM 2212 N N . ILE A 1 288 ? 28.854 13.544 -24.499 1.00 70.81 288 ILE A N 1
ATOM 2213 C CA . ILE A 1 288 ? 28.622 14.485 -23.394 1.00 70.81 288 ILE A CA 1
ATOM 2214 C C . ILE A 1 288 ? 29.939 15.171 -23.030 1.00 70.81 288 ILE A C 1
ATOM 2216 O O . ILE A 1 288 ? 30.918 14.521 -22.659 1.00 70.81 288 ILE A O 1
ATOM 2220 N N . ILE A 1 289 ? 29.939 16.505 -23.073 1.00 58.66 289 ILE A N 1
ATOM 2221 C CA . ILE A 1 289 ? 31.017 17.334 -22.527 1.00 58.66 289 ILE A CA 1
ATOM 2222 C C . ILE A 1 289 ? 30.795 17.447 -21.011 1.00 58.66 289 ILE A C 1
ATOM 2224 O O . ILE A 1 289 ? 30.114 18.358 -20.549 1.00 58.66 289 ILE A O 1
ATOM 2228 N N . ALA A 1 290 ? 31.376 16.489 -20.281 1.00 56.28 290 ALA A N 1
ATOM 2229 C CA . ALA A 1 290 ? 31.274 16.259 -18.835 1.00 56.28 290 ALA A CA 1
ATOM 2230 C C . ALA A 1 290 ? 29.861 15.899 -18.304 1.00 56.28 290 ALA A C 1
ATOM 2232 O O . ALA A 1 290 ? 28.912 16.671 -18.467 1.00 56.28 290 ALA A O 1
ATOM 2233 N N . PRO A 1 291 ? 29.696 14.756 -17.608 1.00 50.91 291 PRO A N 1
ATOM 2234 C CA . PRO A 1 291 ? 28.478 14.501 -16.853 1.00 50.91 291 PRO A CA 1
ATOM 2235 C C . PRO A 1 291 ? 28.419 15.444 -15.645 1.00 50.91 291 PRO A C 1
ATOM 2237 O O . PRO A 1 291 ? 29.317 15.450 -14.802 1.00 50.91 291 PRO A O 1
ATOM 2240 N N . VAL A 1 292 ? 27.329 16.203 -15.522 1.00 53.00 292 VAL A N 1
ATOM 2241 C CA . VAL A 1 292 ? 26.915 16.702 -14.207 1.00 53.00 292 VAL A CA 1
ATOM 2242 C C . VAL A 1 292 ? 26.373 15.484 -13.472 1.00 53.00 292 VAL A C 1
ATOM 2244 O O . VAL A 1 292 ? 25.258 15.047 -13.748 1.00 53.00 292 VAL A O 1
ATOM 2247 N N . LEU A 1 293 ? 27.190 14.888 -12.601 1.00 49.91 293 LEU A N 1
ATOM 2248 C CA . LEU A 1 293 ? 26.713 13.842 -11.703 1.00 49.91 293 LEU A CA 1
ATOM 2249 C C . LEU A 1 293 ? 25.563 14.432 -10.870 1.00 49.91 293 LEU A C 1
ATOM 2251 O O . LEU A 1 293 ? 25.751 15.505 -10.291 1.00 49.91 293 LEU A O 1
ATOM 2255 N N . PRO A 1 294 ? 24.385 13.787 -10.810 1.00 49.41 294 PRO A N 1
ATOM 2256 C CA . PRO A 1 294 ? 23.294 14.274 -9.983 1.00 49.41 294 PRO A CA 1
ATOM 2257 C C . PRO A 1 294 ? 23.663 14.097 -8.506 1.00 49.41 294 PRO A C 1
ATOM 2259 O O . PRO A 1 294 ? 23.477 13.028 -7.921 1.00 49.41 294 PRO A O 1
ATOM 2262 N N . GLU A 1 295 ? 24.195 15.157 -7.896 1.00 41.72 295 GLU A N 1
ATOM 2263 C CA . GLU A 1 295 ? 24.253 15.268 -6.443 1.00 41.72 295 GLU A CA 1
ATOM 2264 C C . GLU A 1 295 ? 22.820 15.221 -5.902 1.00 41.72 295 GLU A C 1
ATOM 2266 O O . GLU A 1 295 ? 22.027 16.139 -6.118 1.00 41.72 295 GLU A O 1
ATOM 2271 N N . ASN A 1 296 ? 22.537 14.158 -5.145 1.00 41.22 296 ASN A N 1
ATOM 2272 C CA . ASN A 1 296 ? 21.267 13.842 -4.486 1.00 41.22 296 ASN A CA 1
ATOM 2273 C C . ASN A 1 296 ? 20.177 13.294 -5.426 1.00 41.22 296 ASN A C 1
ATOM 2275 O O . ASN A 1 2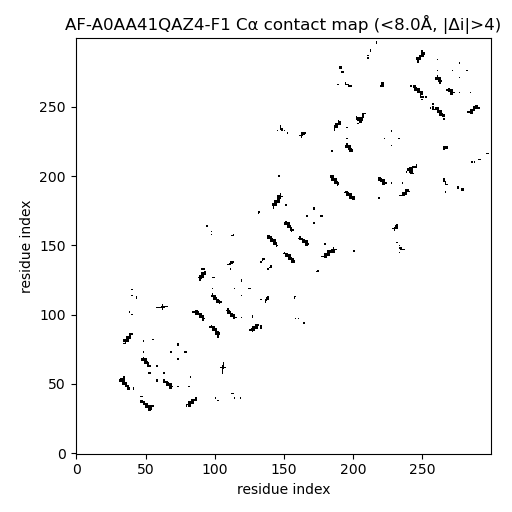96 ? 19.460 14.030 -6.103 1.00 41.22 296 ASN A O 1
ATOM 2279 N N . GLN A 1 297 ? 19.973 11.973 -5.368 1.00 42.44 297 GLN A N 1
ATOM 2280 C CA . GLN A 1 297 ? 18.709 11.376 -5.793 1.00 42.44 297 GLN A CA 1
ATOM 2281 C C . GLN A 1 297 ? 17.613 11.798 -4.809 1.00 42.44 297 GLN A C 1
ATOM 2283 O O . GLN A 1 297 ? 17.583 11.345 -3.667 1.00 42.44 297 GLN A O 1
ATOM 2288 N N . VAL A 1 298 ? 16.726 12.688 -5.251 1.00 38.09 298 VAL A N 1
ATOM 2289 C CA . VAL A 1 298 ? 15.509 13.030 -4.511 1.00 38.09 298 VAL A CA 1
ATOM 2290 C C . VAL A 1 298 ? 14.457 11.969 -4.826 1.00 38.09 298 VAL A C 1
ATOM 2292 O O . VAL A 1 298 ? 14.072 11.795 -5.983 1.00 38.09 298 VAL A O 1
ATOM 2295 N N . SER A 1 299 ? 14.021 11.246 -3.796 1.00 34.31 299 SER A N 1
ATOM 2296 C CA . SER A 1 299 ? 12.929 10.272 -3.867 1.00 34.31 299 SER A CA 1
ATOM 2297 C C . SER A 1 299 ? 11.618 10.939 -4.296 1.00 34.31 299 SER A C 1
ATOM 2299 O O . SER A 1 299 ? 11.300 12.026 -3.807 1.00 34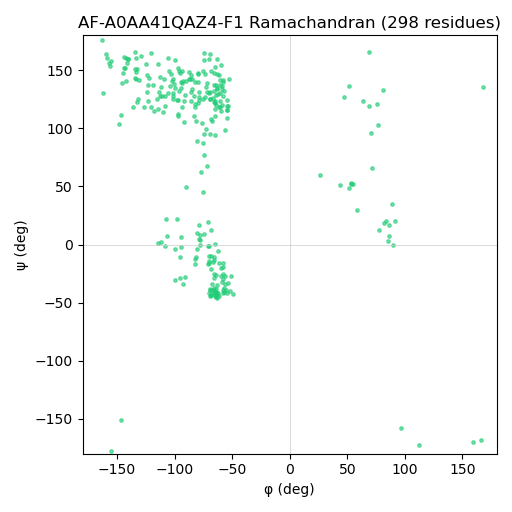.31 299 SER A O 1
ATOM 2301 N N . CYS A 1 300 ? 10.882 10.279 -5.195 1.00 46.66 300 CYS A N 1
ATOM 2302 C CA . CYS A 1 300 ? 9.552 10.701 -5.647 1.00 46.66 300 CYS A CA 1
ATOM 2303 C C . CYS A 1 300 ? 8.451 10.318 -4.649 1.00 46.66 300 CYS A C 1
ATOM 2305 O O . CYS A 1 300 ? 8.621 9.276 -3.979 1.00 46.66 300 CYS A O 1
#

Radius of gyration: 31.29 Å; Cα contacts (8 Å, |Δi|>4): 510; chains: 1; bounding box: 68×65×103 Å

Secondary structure (DSSP, 8-state):
---------------------------------EEEEEETTGGGG---EEEEES-HHHHHHH-PPPEEE-HHHHHHTT-PPPEEEPP-EEEE-TT---EEEEEE-TTS-EEEEE--HHHHHHTT-PPPEE-GGGGGTTS-EEEEE-TT-S-EEEEESSSS--PPEEE-HHHHHHTT---EEEPS-EEEE-TT---EEEE-GGGBSSPP--------S-SEEEPPHHHHHHTT-PPPEE-S-BTT-EEEEE-SBTTB-TTPEEEEETTEEEEPPHHHHHHTT-PPPEEESS----S-----

Organism: NCBI:txid2910976

Mean predicted aligned error: 11.17 Å

Solvent-accessible surface area (backbone atoms only — not comparable to full-atom values): 17919 Å² total; per-residue (Å²): 134,92,78,88,87,88,82,90,82,89,90,86,84,90,80,93,73,96,66,92,70,76,77,77,66,80,74,74,80,70,97,62,56,61,44,42,36,28,53,68,77,31,69,87,75,64,63,57,36,25,42,30,60,44,50,84,84,52,30,72,80,65,28,47,68,71,40,85,41,50,72,66,59,40,48,73,68,68,56,68,81,59,44,71,42,68,67,76,47,45,27,23,42,94,89,46,96,51,42,28,41,31,33,74,45,54,55,74,52,62,47,38,40,59,47,53,74,67,56,39,53,74,69,68,57,68,79,58,43,74,40,72,62,48,55,77,30,71,33,43,56,51,39,33,25,42,65,52,46,92,60,40,30,39,32,38,65,52,40,93,61,64,43,21,45,65,52,52,73,68,56,41,52,72,62,64,62,70,74,73,46,73,40,75,42,22,39,28,27,41,88,55,50,92,44,35,19,38,31,41,66,89,44,58,38,74,60,44,88,70,84,65,85,73,74,75,66,81,67,52,42,48,47,52,72,68,55,36,48,34,62,36,56,68,71,54,40,75,38,95,46,30,31,70,36,47,42,28,29,70,59,50,87,86,81,59,69,85,84,48,41,30,39,42,37,41,64,39,77,48,79,48,53,73,67,40,39,50,64,66,65,56,67,83,56,45,74,41,85,59,82,80,74,76,82,71,86,74,84,129

pLDDT: mean 80.89, std 19.99, range [30.25, 97.56]

Nearest PDB structures (foldseek):
  7oyc-assembly1_k1  TM=4.111E-01  e=1.866E+00  Xenopus laevis
  1h9m-assembly1_A  TM=3.496E-01  e=1.569E+00  Azotobacter vinelandii
  8d8l-assembly1_L  TM=3.532E-01  e=6.289E+00  Saccharomyces cerevisiae
  5efv-assembly1_B  TM=2.157E-01  e=3.959E+00  Dubowvirus dv11
  8c8m-assembly1_C  TM=8.176E-02  e=6.289E+00  Nitrosopumilus maritimus SCM1